Protein AF-A0A8H5ZXV6-F1 (afdb_monomer_lite)

Foldseek 3Di:
DVLVVCVPVVVVVPPVPPPPPPPPPPPPDDDDDPQDDPLVPCLVVADCPFQSNDQPDDPVNLCVVAPDPQAQAGNHQVSLLDPSSFHNPPPDDGPDQPDDPDDDDDDDDDDDPPRPDDQPQLCQDLLLVVVCQLQLVPPDQWAWAWAQAPVRDIHTDGRDGSNVCSVVQDDDFAQDDPPDDCVSRVSCPPRGDHDHDDDPVVVVVDLDDDDADSDDDPCPVVDDDLQQDPDQRSDRPDDRSSRNVCNVCCQAVWPDDDDPPDSPDGHDHPVVSSVRSNVRNVVSCCVQVDPVNVVVVVVVVVVVVVLVPDPCNVVPDPPDPCVVCVVVVVPD

pLDDT: mean 70.74, std 19.4, range [24.12, 95.31]

Organism: Petromyces alliaceus (NCBI:txid209559)

Structure (mmCIF, N/CA/C/O backbone):
data_AF-A0A8H5ZXV6-F1
#
_entry.id   AF-A0A8H5ZXV6-F1
#
loop_
_atom_site.group_PDB
_atom_site.id
_atom_site.type_symbol
_atom_site.label_atom_id
_atom_site.label_alt_id
_atom_site.label_comp_id
_atom_site.label_asym_id
_atom_site.label_entity_id
_atom_site.label_seq_id
_atom_site.pdbx_PDB_ins_code
_atom_site.Cartn_x
_atom_site.Cartn_y
_atom_site.Cartn_z
_atom_site.occupancy
_atom_site.B_iso_or_equiv
_atom_site.auth_seq_id
_atom_site.auth_comp_id
_atom_site.auth_asym_id
_atom_site.auth_atom_id
_atom_site.pdbx_PDB_model_num
ATOM 1 N N . MET A 1 1 ? -28.891 8.665 17.264 1.00 35.50 1 MET A N 1
ATOM 2 C CA . MET A 1 1 ? -28.029 8.111 16.187 1.00 35.50 1 MET A CA 1
ATOM 3 C C . MET A 1 1 ? -27.849 6.586 16.282 1.00 35.50 1 MET A C 1
ATOM 5 O O . MET A 1 1 ? -27.848 5.945 15.241 1.00 35.50 1 MET A O 1
ATOM 9 N N . ILE A 1 2 ? -27.792 5.981 17.480 1.00 33.69 2 ILE A N 1
ATOM 10 C CA . ILE A 1 2 ? -27.744 4.509 17.659 1.00 33.69 2 ILE A CA 1
ATOM 11 C C . ILE A 1 2 ? -29.074 3.822 17.269 1.00 33.69 2 ILE A C 1
ATOM 13 O O . ILE A 1 2 ? -29.057 2.794 16.602 1.00 33.69 2 ILE A O 1
ATOM 17 N N . GLY A 1 3 ? -30.230 4.447 17.533 1.00 30.45 3 GLY A N 1
ATOM 18 C CA . GLY A 1 3 ? -31.551 3.903 17.157 1.00 30.45 3 GLY A CA 1
ATOM 19 C C . GLY A 1 3 ? -31.825 3.769 15.648 1.00 30.45 3 GLY A C 1
ATOM 20 O O . GLY A 1 3 ? -32.764 3.085 15.251 1.00 30.45 3 GLY A O 1
ATOM 21 N N . TYR A 1 4 ? -31.002 4.372 14.779 1.00 37.72 4 TYR A N 1
ATOM 22 C CA . TYR A 1 4 ? -31.094 4.169 13.324 1.00 37.72 4 TYR A CA 1
ATOM 23 C C . TYR A 1 4 ? -30.338 2.922 12.846 1.00 37.72 4 TYR A C 1
ATOM 25 O O . TYR A 1 4 ? -30.664 2.391 11.787 1.00 37.72 4 TYR A O 1
ATOM 33 N N . PHE A 1 5 ? -29.365 2.422 13.618 1.00 38.50 5 PHE A N 1
ATOM 34 C CA . PHE A 1 5 ? -28.621 1.209 13.265 1.00 38.50 5 PHE A CA 1
ATOM 35 C C . PHE A 1 5 ? -29.452 -0.065 13.449 1.00 38.50 5 PHE A C 1
ATOM 37 O O . PHE A 1 5 ? -29.203 -1.050 12.756 1.00 38.50 5 PHE A O 1
ATOM 44 N N . THR A 1 6 ? -30.446 -0.049 14.340 1.00 41.81 6 THR A N 1
ATOM 45 C CA . THR A 1 6 ? -31.269 -1.217 14.695 1.00 41.81 6 THR A CA 1
ATOM 46 C C . THR A 1 6 ? -32.668 -1.210 14.077 1.00 41.81 6 THR A C 1
ATOM 48 O O . THR A 1 6 ? -33.295 -2.262 13.995 1.00 41.81 6 THR A O 1
ATOM 51 N N . LYS A 1 7 ? -33.137 -0.071 13.543 1.00 39.41 7 LYS A N 1
ATOM 52 C CA . LYS A 1 7 ? -34.517 0.122 13.042 1.00 39.41 7 LYS A CA 1
ATOM 53 C C . LYS A 1 7 ? -34.939 -0.833 11.911 1.00 39.41 7 LYS A C 1
ATOM 55 O O . LYS A 1 7 ? -36.128 -1.058 11.704 1.00 39.41 7 LYS A O 1
ATOM 60 N N . HIS A 1 8 ? -33.971 -1.428 11.209 1.00 40.59 8 HIS A N 1
ATOM 61 C CA . HIS A 1 8 ? -34.185 -2.471 10.194 1.00 40.59 8 HIS A CA 1
ATOM 62 C C . HIS A 1 8 ? -33.389 -3.762 10.461 1.00 40.59 8 HIS A C 1
ATOM 64 O O . HIS A 1 8 ? -33.277 -4.619 9.586 1.00 40.59 8 HIS A O 1
ATOM 70 N N . LYS A 1 9 ? -32.864 -3.932 11.681 1.00 45.03 9 LYS A N 1
ATOM 71 C CA . LYS A 1 9 ? -32.171 -5.144 12.147 1.00 45.03 9 LYS A CA 1
ATOM 72 C C . LYS A 1 9 ? -33.052 -6.007 13.055 1.00 45.03 9 LYS A C 1
ATOM 74 O O . LYS A 1 9 ? -32.546 -6.680 13.943 1.00 45.03 9 LYS A O 1
ATOM 79 N N . PHE A 1 10 ? -34.364 -6.031 12.813 1.00 41.75 10 PHE A N 1
ATOM 80 C CA . PHE A 1 10 ? -35.291 -6.921 13.530 1.00 41.75 10 PHE A CA 1
ATOM 81 C C . PHE A 1 10 ? -34.860 -8.397 13.468 1.00 41.75 10 PHE A C 1
ATOM 83 O O . PHE A 1 10 ? -35.039 -9.122 14.433 1.00 41.75 10 PHE A O 1
ATOM 90 N N . HIS A 1 11 ? -34.186 -8.819 12.396 1.00 44.50 11 HIS A N 1
ATOM 91 C CA . HIS A 1 11 ? -33.620 -10.165 12.244 1.00 44.50 11 HIS A CA 1
ATOM 92 C C . HIS A 1 11 ? -32.427 -10.475 13.172 1.00 44.50 11 HIS A C 1
ATOM 94 O O . HIS A 1 11 ? -32.065 -11.636 13.307 1.00 44.50 11 HIS A O 1
ATOM 100 N N . LEU A 1 12 ? -31.799 -9.467 13.790 1.00 40.00 12 LEU A N 1
ATOM 101 C CA . LEU A 1 12 ? -30.728 -9.651 14.783 1.00 40.00 12 LEU A CA 1
ATOM 102 C C . LEU A 1 12 ? -31.246 -9.611 16.229 1.00 40.00 12 LEU A C 1
ATOM 104 O O . LEU A 1 12 ? -30.527 -10.015 17.133 1.00 40.00 12 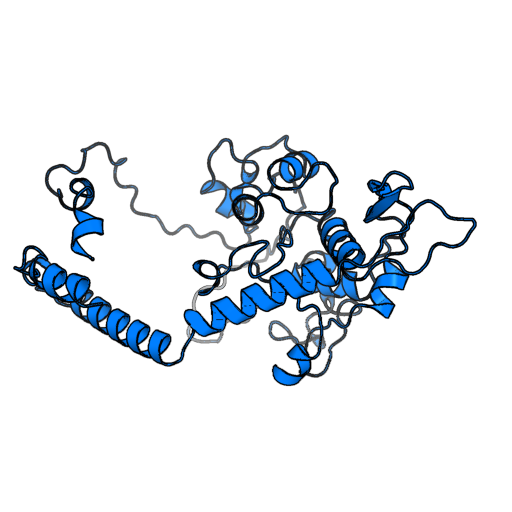LEU A O 1
ATOM 108 N N . LEU A 1 13 ? -32.472 -9.121 16.441 1.00 42.03 13 LEU A N 1
ATOM 109 C CA . LEU A 1 13 ? -33.117 -9.011 17.756 1.00 42.03 13 LEU A CA 1
ATOM 110 C C . LEU A 1 13 ? -34.230 -10.050 17.954 1.00 42.03 13 LEU A C 1
ATOM 112 O O . LEU A 1 13 ? -34.632 -10.313 19.083 1.00 42.03 13 LEU A O 1
ATOM 116 N N . ASN A 1 14 ? -34.725 -10.662 16.876 1.00 37.38 14 ASN A N 1
ATOM 117 C CA . ASN A 1 14 ? -35.739 -11.702 16.955 1.00 37.38 14 ASN A CA 1
ATOM 118 C C . ASN A 1 14 ? -35.093 -13.073 17.213 1.00 37.38 14 ASN A C 1
ATOM 120 O O . ASN A 1 14 ? -34.993 -13.904 16.316 1.00 37.38 14 ASN A O 1
ATOM 124 N N . LEU A 1 15 ? -34.658 -13.313 18.454 1.00 45.28 15 LEU A N 1
ATOM 125 C CA . LEU A 1 15 ? -34.159 -14.625 18.902 1.00 45.28 15 LEU A CA 1
ATOM 126 C C . LEU A 1 15 ? -35.234 -15.729 18.822 1.00 45.28 15 LEU A C 1
ATOM 128 O O . LEU A 1 15 ? -34.904 -16.907 18.903 1.00 45.28 15 LEU A O 1
ATOM 132 N N . THR A 1 16 ? -36.507 -15.356 18.644 1.00 43.84 16 THR A N 1
ATOM 133 C CA . THR A 1 16 ? -37.643 -16.277 18.477 1.00 43.84 16 THR A CA 1
ATOM 134 C C . THR A 1 16 ? -37.990 -16.591 17.016 1.00 43.84 16 THR A C 1
ATOM 136 O O . THR A 1 16 ? -38.724 -17.539 16.767 1.00 43.84 16 THR A O 1
ATOM 139 N N . GLU A 1 17 ? -37.439 -15.841 16.052 1.00 42.06 17 GLU A N 1
ATOM 140 C CA . GLU A 1 17 ? -37.493 -16.123 14.605 1.00 42.06 17 GLU A CA 1
ATOM 141 C C . GLU A 1 17 ? -36.072 -16.228 14.029 1.00 42.06 17 GLU A C 1
ATOM 143 O O . GLU A 1 17 ? -35.791 -15.789 12.907 1.00 42.06 17 GLU A O 1
ATOM 148 N N . ALA A 1 18 ? -35.140 -16.812 14.785 1.00 39.94 18 ALA A N 1
ATOM 149 C CA . ALA A 1 18 ? -33.995 -17.420 14.133 1.00 39.94 18 ALA A CA 1
ATOM 150 C C . ALA A 1 18 ? -34.587 -18.423 13.137 1.00 39.94 18 ALA A C 1
ATOM 152 O O . ALA A 1 18 ? -35.232 -19.381 13.547 1.00 39.94 18 ALA A O 1
ATOM 153 N N . ARG A 1 19 ? -34.479 -18.145 11.830 1.00 40.91 19 ARG A N 1
ATOM 154 C CA . ARG A 1 19 ? -34.816 -19.132 10.802 1.00 40.91 19 ARG A CA 1
ATOM 155 C C . ARG A 1 19 ? -34.150 -20.434 11.234 1.00 40.91 19 ARG A C 1
ATOM 157 O O . ARG A 1 19 ? -32.929 -20.441 11.365 1.00 40.91 19 ARG A O 1
ATOM 164 N N . ASP A 1 20 ? -34.928 -21.496 11.419 1.00 42.34 20 ASP A N 1
ATOM 165 C CA . ASP A 1 20 ? -34.466 -22.858 11.750 1.00 42.34 20 ASP A CA 1
ATOM 166 C C . ASP A 1 20 ? -33.568 -23.483 10.652 1.00 42.34 20 ASP A C 1
ATOM 168 O O . ASP A 1 20 ? -33.403 -24.693 10.577 1.00 42.34 20 ASP A O 1
ATOM 172 N N . ASP A 1 21 ? -33.008 -22.651 9.775 1.00 42.38 21 ASP A N 1
ATOM 173 C CA . ASP A 1 21 ? -32.161 -22.975 8.632 1.00 42.38 21 ASP A CA 1
ATOM 174 C C . ASP A 1 21 ? -30.836 -22.190 8.707 1.00 42.38 21 ASP A C 1
ATOM 176 O O . ASP A 1 21 ? -30.205 -21.872 7.701 1.00 42.38 21 ASP A O 1
ATOM 180 N N . TRP A 1 22 ? -30.415 -21.800 9.916 1.00 47.03 22 TRP A N 1
ATOM 181 C CA . TRP A 1 22 ? -28.984 -21.685 10.164 1.00 47.03 22 TRP A CA 1
ATOM 182 C C . TRP A 1 22 ? -28.476 -23.118 10.215 1.00 47.03 22 TRP A C 1
ATOM 184 O O . TRP A 1 22 ? -28.835 -23.830 11.153 1.00 47.03 22 TRP A O 1
ATOM 194 N N . ASP A 1 23 ? -27.735 -23.510 9.170 1.00 48.53 23 ASP A N 1
ATOM 195 C CA . ASP A 1 23 ? -26.943 -24.743 9.064 1.00 48.53 23 ASP A CA 1
ATOM 196 C C . ASP A 1 23 ? -26.715 -25.349 10.448 1.00 48.53 23 ASP A C 1
ATOM 198 O O . ASP A 1 23 ? -26.133 -24.670 11.303 1.00 48.53 23 ASP A O 1
ATOM 202 N N . GLU A 1 24 ? -27.212 -26.579 10.655 1.00 50.25 24 GLU A N 1
ATOM 203 C CA . GLU A 1 24 ? -26.982 -27.404 11.846 1.00 50.25 24 GLU A CA 1
ATOM 204 C C . GLU A 1 24 ? -25.665 -26.995 12.493 1.00 50.25 24 GLU A C 1
ATOM 206 O O . GLU A 1 24 ? -24.615 -27.176 11.879 1.00 50.25 24 GLU A O 1
ATOM 211 N N . GLN A 1 25 ? -25.745 -26.349 13.662 1.00 47.53 25 GLN A N 1
ATOM 212 C CA . GLN A 1 25 ? -24.621 -25.697 14.325 1.00 47.53 25 GLN A CA 1
ATOM 213 C C . GLN A 1 25 ? -23.393 -26.608 14.325 1.00 47.53 25 GLN A C 1
ATOM 215 O O . GLN A 1 25 ? -23.216 -27.450 15.208 1.00 47.53 25 GLN A O 1
ATOM 220 N N . VAL A 1 26 ? -22.515 -26.423 13.340 1.00 53.19 26 VAL A N 1
ATOM 221 C CA . VAL A 1 26 ? -21.190 -27.010 13.375 1.00 53.19 26 VAL A CA 1
ATOM 222 C C . VAL A 1 26 ? -20.451 -26.155 14.380 1.00 53.19 26 VAL A C 1
ATOM 224 O O . VAL A 1 26 ? -19.947 -25.079 14.057 1.00 53.19 26 VAL A O 1
ATOM 227 N N . GLU A 1 27 ? -20.462 -26.605 15.631 1.00 49.56 27 GLU A N 1
ATOM 228 C CA . GLU A 1 27 ? -19.604 -26.069 16.674 1.00 49.56 27 GLU A CA 1
ATOM 229 C C . GLU A 1 27 ? -18.200 -25.935 16.063 1.00 49.56 27 GLU A C 1
ATOM 231 O O . GLU A 1 27 ? -17.680 -26.939 15.557 1.00 49.56 27 GLU A O 1
ATOM 236 N N . PRO A 1 28 ? -17.614 -24.725 15.991 1.00 61.66 28 PRO A N 1
ATOM 237 C CA . PRO A 1 28 ? -16.352 -24.523 15.300 1.00 61.66 28 PRO A CA 1
ATOM 238 C C . PRO A 1 28 ? -15.288 -25.384 15.977 1.00 61.66 28 PRO A C 1
ATOM 240 O O . PRO A 1 28 ? -14.806 -25.079 17.066 1.00 61.66 28 PRO A O 1
ATOM 243 N N . GLN A 1 29 ? -14.948 -26.500 15.337 1.00 62.19 29 GLN A N 1
ATOM 244 C CA . GLN A 1 29 ? -13.960 -27.425 15.860 1.00 62.19 29 GLN A CA 1
ATOM 245 C C . GLN A 1 29 ? -12.578 -26.812 15.657 1.00 62.19 29 GLN A C 1
ATOM 247 O O . GLN A 1 29 ? -12.194 -26.440 14.543 1.00 62.19 29 GLN A O 1
ATOM 252 N N . TRP A 1 30 ? -11.802 -26.740 16.734 1.00 71.56 30 TRP A N 1
ATOM 253 C CA . TRP A 1 30 ? -10.378 -26.472 16.620 1.00 71.56 30 TRP A CA 1
ATOM 254 C C . TRP A 1 30 ? -9.738 -27.622 15.851 1.00 71.56 30 TRP A C 1
ATOM 256 O O . TRP A 1 30 ? -9.752 -28.767 16.299 1.00 71.56 30 TRP A O 1
ATOM 266 N N . PHE A 1 31 ? -9.159 -27.324 14.695 1.00 70.81 31 PHE A N 1
ATOM 267 C CA . PHE A 1 31 ? -8.401 -28.304 13.936 1.00 70.81 31 PHE A CA 1
ATOM 268 C C . PHE A 1 31 ? -6.908 -28.008 14.082 1.00 70.81 31 PHE A C 1
ATOM 270 O O . PHE A 1 31 ? -6.441 -26.879 13.921 1.00 70.81 31 PHE A O 1
ATOM 277 N N . SER A 1 32 ? -6.145 -29.042 14.422 1.00 72.62 32 SER A N 1
ATOM 278 C CA . SER A 1 32 ? -4.692 -28.954 14.489 1.00 72.62 32 SER A CA 1
ATOM 279 C C . SER A 1 32 ? -4.137 -29.048 13.074 1.00 72.62 32 SER A C 1
ATOM 281 O O . SER A 1 32 ? -4.350 -30.048 12.392 1.00 72.62 32 SER A O 1
ATOM 283 N N . SER A 1 33 ? -3.437 -28.009 12.622 1.00 71.88 33 SER A N 1
ATOM 284 C CA . SER A 1 33 ? -2.770 -28.004 11.317 1.00 71.88 33 SER A CA 1
ATOM 285 C C . SER A 1 33 ? -1.301 -27.537 11.380 1.00 71.88 33 SER A C 1
ATOM 287 O O . SER A 1 33 ? -0.891 -26.694 10.571 1.00 71.88 33 SER A O 1
ATOM 289 N N . PRO A 1 34 ? -0.482 -28.044 12.322 1.00 72.19 34 PRO A N 1
ATOM 290 C CA . PRO A 1 34 ? 0.945 -27.744 12.364 1.00 72.19 34 PRO A CA 1
ATOM 291 C C . PRO A 1 34 ? 1.640 -28.271 11.099 1.00 72.19 34 PRO A C 1
ATOM 293 O O . PRO A 1 34 ? 1.257 -29.294 10.542 1.00 72.19 34 PRO A O 1
ATOM 296 N N . GLY A 1 35 ? 2.648 -27.547 10.611 1.00 68.25 35 GLY A N 1
ATOM 297 C CA . GLY A 1 35 ? 3.447 -27.954 9.444 1.00 68.25 35 GLY A CA 1
ATOM 298 C C . GLY A 1 35 ? 2.793 -27.747 8.069 1.00 68.25 35 GLY A C 1
ATOM 299 O O . GLY A 1 35 ? 3.485 -27.813 7.054 1.00 68.25 35 GLY A O 1
ATOM 300 N N . HIS A 1 36 ? 1.497 -27.434 7.996 1.00 68.88 36 HIS A N 1
ATOM 301 C CA . HIS A 1 36 ? 0.838 -27.101 6.730 1.00 68.88 36 HIS A CA 1
ATOM 302 C C . HIS A 1 36 ? 1.083 -25.641 6.323 1.00 68.88 36 HIS A C 1
ATOM 304 O O . HIS A 1 36 ? 1.163 -24.739 7.157 1.00 68.88 36 HIS A O 1
ATOM 310 N N . GLN A 1 37 ? 1.162 -25.380 5.014 1.00 70.81 37 GLN A N 1
ATOM 311 C CA . GLN A 1 37 ? 1.252 -24.010 4.504 1.00 70.81 37 GLN A CA 1
ATOM 312 C C . GLN A 1 37 ? -0.027 -23.224 4.817 1.00 70.81 37 GLN A C 1
ATOM 314 O O . GLN A 1 37 ? -1.130 -23.738 4.636 1.00 70.81 37 GLN A O 1
ATOM 319 N N . PHE A 1 38 ? 0.128 -21.949 5.188 1.00 74.88 38 PHE A N 1
ATOM 320 C CA . PHE A 1 38 ? -0.972 -21.045 5.548 1.00 74.88 38 PHE A CA 1
ATOM 321 C C . PHE A 1 38 ? -2.123 -21.066 4.528 1.00 74.88 38 PHE A C 1
ATOM 323 O O . PHE A 1 38 ? -3.267 -21.338 4.884 1.00 74.88 38 PHE A O 1
ATOM 330 N N . MET A 1 39 ? -1.818 -20.894 3.237 1.00 76.81 39 MET A N 1
ATOM 331 C CA . MET A 1 39 ? -2.835 -20.932 2.177 1.00 76.81 39 MET A CA 1
ATOM 332 C C . MET A 1 39 ? -3.446 -22.320 1.959 1.00 76.81 39 MET A C 1
ATOM 334 O O . MET A 1 39 ? -4.574 -22.414 1.488 1.00 76.81 39 MET A O 1
ATOM 338 N N . GLY A 1 40 ? -2.744 -23.397 2.322 1.00 76.12 40 GLY A N 1
ATOM 339 C CA . GLY A 1 40 ? -3.284 -24.758 2.279 1.00 76.12 40 GLY A CA 1
ATOM 340 C C . GLY A 1 40 ? -4.462 -24.951 3.233 1.00 76.12 40 GLY A C 1
ATOM 341 O O . GLY A 1 40 ? -5.375 -25.710 2.918 1.00 76.12 40 GLY A O 1
ATOM 342 N N . VAL A 1 41 ? -4.462 -24.206 4.340 1.00 79.62 41 VAL A N 1
ATOM 343 C CA . VAL A 1 41 ? -5.512 -24.206 5.358 1.00 79.62 41 VAL A CA 1
ATOM 344 C C . VAL A 1 41 ? -6.573 -23.158 5.044 1.00 79.62 41 VAL A C 1
ATOM 346 O O . VAL A 1 41 ? -7.750 -23.479 4.887 1.00 79.62 41 VAL A O 1
ATOM 349 N N . VAL A 1 42 ? -6.160 -21.897 4.905 1.00 80.00 42 VAL A N 1
ATOM 350 C CA . VAL A 1 42 ? -7.089 -20.759 4.902 1.00 80.00 42 VAL A CA 1
ATOM 351 C C . VAL A 1 42 ? -7.937 -20.690 3.632 1.00 80.00 42 VAL A C 1
ATOM 353 O O . VAL A 1 42 ? -9.069 -20.218 3.687 1.00 80.00 42 VAL A O 1
ATOM 356 N N . LYS A 1 43 ? -7.482 -21.262 2.507 1.00 82.56 43 LYS A N 1
ATOM 357 C CA . LYS A 1 43 ? -8.305 -21.354 1.286 1.00 82.56 43 LYS A CA 1
ATOM 358 C C . LYS A 1 43 ? -9.634 -22.079 1.508 1.00 82.56 43 LYS A C 1
ATOM 360 O O . LYS A 1 43 ? -10.565 -21.906 0.726 1.00 82.56 43 LYS A O 1
ATOM 365 N N . THR A 1 44 ? -9.735 -22.915 2.545 1.00 83.38 44 THR A N 1
ATOM 366 C CA . THR A 1 44 ? -10.983 -23.616 2.853 1.00 83.38 44 THR A CA 1
ATOM 367 C C . THR A 1 44 ? -12.086 -22.666 3.315 1.00 83.38 44 THR A C 1
ATOM 369 O O . THR A 1 44 ? -13.243 -22.929 3.002 1.00 83.38 44 THR A O 1
ATOM 372 N N . ALA A 1 45 ? -11.724 -21.542 3.939 1.00 85.50 45 ALA A N 1
ATOM 373 C CA . ALA A 1 45 ? -12.641 -20.479 4.345 1.00 85.50 45 ALA A CA 1
ATOM 374 C C . ALA A 1 45 ? -13.064 -19.561 3.181 1.00 85.50 45 ALA A C 1
ATOM 376 O O . ALA A 1 45 ? -13.972 -18.750 3.332 1.00 85.50 45 ALA A O 1
ATOM 377 N N . CYS A 1 46 ? -12.411 -19.678 2.023 1.00 87.56 46 CYS A N 1
ATOM 378 C CA . CYS A 1 46 ? -12.764 -18.920 0.831 1.00 87.56 46 CYS A CA 1
ATOM 379 C C . CYS A 1 46 ? -13.900 -19.587 0.039 1.00 87.56 46 CYS A C 1
ATOM 381 O O . CYS A 1 46 ? -13.986 -20.822 0.032 1.00 87.56 46 CYS A O 1
ATOM 383 N N . PRO A 1 47 ? -14.723 -18.803 -0.687 1.00 89.25 47 PRO A N 1
ATOM 384 C CA . PRO A 1 47 ? -15.781 -19.341 -1.541 1.00 89.25 47 PRO A CA 1
ATOM 385 C C . PRO A 1 47 ? -15.257 -20.358 -2.571 1.00 89.25 47 PRO A C 1
ATOM 387 O O . PRO A 1 47 ? -14.131 -20.196 -3.058 1.00 89.25 47 PRO A O 1
ATOM 390 N N . PRO A 1 48 ? -16.016 -21.412 -2.927 1.00 86.38 48 PRO A N 1
ATOM 391 C CA . PRO A 1 48 ? -15.551 -22.465 -3.837 1.00 86.38 48 PRO A CA 1
ATOM 392 C C . PRO A 1 48 ? -15.136 -21.952 -5.226 1.00 86.38 48 PRO A C 1
ATOM 394 O O . PRO A 1 48 ? -14.209 -22.498 -5.819 1.00 86.38 48 PRO A O 1
ATOM 397 N N . GLU A 1 49 ? -15.763 -20.882 -5.707 1.00 85.94 49 GLU A N 1
ATOM 398 C CA . GLU A 1 49 ? -15.484 -20.191 -6.970 1.00 85.94 49 GLU A CA 1
ATOM 399 C C . GLU A 1 49 ? -14.328 -19.178 -6.900 1.00 85.94 49 GLU A C 1
ATOM 401 O O . GLU A 1 49 ? -13.951 -18.591 -7.916 1.00 85.94 49 GLU A O 1
ATOM 406 N N . SER A 1 50 ? -13.764 -18.951 -5.711 1.00 87.31 50 SER A N 1
ATOM 407 C CA . SER A 1 50 ? -12.686 -17.984 -5.510 1.00 87.31 50 SER A CA 1
ATOM 408 C C . SER A 1 50 ? -11.366 -18.435 -6.157 1.00 87.31 50 SER A C 1
ATOM 410 O O . SER A 1 50 ? -11.063 -19.634 -6.206 1.00 87.31 50 SER A O 1
ATOM 412 N N . PRO A 1 51 ? -10.508 -17.487 -6.576 1.00 86.12 51 PRO A N 1
ATOM 413 C CA . PRO A 1 51 ? -9.158 -17.785 -7.057 1.00 86.12 51 PRO A CA 1
ATOM 414 C C . PRO A 1 51 ? -8.330 -18.685 -6.126 1.00 86.12 51 PRO A C 1
ATOM 416 O O . PRO A 1 51 ? -7.604 -19.559 -6.599 1.00 86.12 51 PRO A O 1
ATOM 419 N N . ALA A 1 52 ? -8.479 -18.535 -4.807 1.00 84.25 52 ALA A N 1
ATOM 420 C CA . ALA A 1 52 ? -7.786 -19.347 -3.803 1.00 84.25 52 ALA A CA 1
ATOM 421 C C . ALA A 1 52 ? -8.155 -20.832 -3.808 1.00 84.25 52 ALA A C 1
ATOM 423 O O . ALA A 1 52 ? -7.402 -21.655 -3.279 1.00 84.25 52 ALA A O 1
ATOM 424 N N . ARG A 1 53 ? -9.282 -21.197 -4.422 1.00 85.25 53 ARG A N 1
ATOM 425 C CA . ARG A 1 53 ? -9.695 -22.589 -4.630 1.00 85.25 53 ARG A CA 1
ATOM 426 C C . ARG A 1 53 ? -9.590 -23.043 -6.088 1.00 85.25 53 ARG A C 1
ATOM 428 O O . ARG A 1 53 ? -9.672 -24.243 -6.346 1.00 85.25 53 ARG A O 1
ATOM 435 N N . ALA A 1 54 ? -9.343 -22.128 -7.023 1.00 83.38 54 ALA A N 1
ATOM 436 C CA . ALA A 1 54 ? -9.198 -22.441 -8.437 1.00 83.38 54 ALA A CA 1
ATOM 437 C C . ALA A 1 54 ? -7.881 -23.185 -8.727 1.00 83.38 54 ALA A C 1
ATOM 439 O O . ALA A 1 54 ? -6.788 -22.701 -8.435 1.00 83.38 54 ALA A O 1
ATOM 440 N N . THR A 1 55 ? -7.977 -24.355 -9.359 1.00 75.75 55 THR A N 1
ATOM 441 C CA . THR A 1 55 ? -6.820 -25.184 -9.745 1.00 75.75 55 THR A CA 1
ATOM 442 C C . THR A 1 55 ? -6.161 -24.749 -11.054 1.00 75.75 55 THR A C 1
ATOM 444 O O . THR A 1 55 ? -4.984 -25.026 -11.255 1.00 75.75 55 THR A O 1
ATOM 447 N N . ASN A 1 56 ? -6.895 -24.041 -11.918 1.00 78.19 56 ASN A N 1
ATOM 448 C CA . ASN A 1 56 ? -6.471 -23.671 -13.275 1.00 78.19 56 ASN A CA 1
ATOM 449 C C . ASN A 1 56 ? -6.398 -22.147 -13.495 1.00 78.19 56 ASN A C 1
ATOM 451 O O . ASN A 1 56 ? -6.518 -21.689 -14.627 1.00 78.19 56 ASN A O 1
ATOM 455 N N . MET A 1 57 ? -6.244 -21.351 -12.432 1.00 79.06 57 MET A N 1
ATOM 456 C CA . MET A 1 57 ? -6.111 -19.894 -12.541 1.00 79.06 57 MET A CA 1
ATOM 457 C C . MET A 1 57 ? -4.639 -19.477 -12.480 1.00 79.06 57 MET A C 1
ATOM 459 O O . MET A 1 57 ? -3.907 -19.901 -11.579 1.00 79.06 57 MET A O 1
ATOM 463 N N . THR A 1 58 ? -4.203 -18.640 -13.424 1.00 79.12 58 THR A N 1
ATOM 464 C CA . THR A 1 58 ? -2.856 -18.058 -13.395 1.00 79.12 58 THR A CA 1
ATOM 465 C C . THR A 1 58 ? -2.819 -16.787 -12.543 1.00 79.12 58 THR A C 1
ATOM 467 O O . THR A 1 58 ? -3.846 -16.162 -12.278 1.00 79.12 58 THR A O 1
ATOM 470 N N . ILE A 1 59 ? -1.620 -16.368 -12.130 1.00 75.56 59 ILE A N 1
ATOM 471 C CA . ILE A 1 59 ? -1.418 -15.099 -11.408 1.00 75.56 59 ILE A CA 1
ATOM 472 C C . ILE A 1 59 ? -1.874 -13.914 -12.268 1.00 75.56 59 ILE A C 1
ATOM 474 O O . ILE A 1 59 ? -2.549 -13.018 -11.773 1.00 75.56 59 ILE A O 1
ATOM 478 N N . GLY A 1 60 ? -1.594 -13.951 -13.575 1.00 77.00 60 GLY A N 1
ATOM 479 C CA . GLY A 1 60 ? -2.036 -12.919 -14.512 1.00 77.00 60 GLY A CA 1
ATOM 480 C C . GLY A 1 60 ? -3.560 -12.805 -14.625 1.00 77.00 60 GLY A C 1
ATOM 481 O O . GLY A 1 60 ? -4.070 -11.697 -14.776 1.00 77.00 60 GLY A O 1
ATOM 482 N N . ASP A 1 61 ? -4.291 -13.917 -14.516 1.00 81.31 61 ASP A N 1
ATOM 483 C CA . ASP A 1 61 ? -5.760 -13.902 -14.521 1.00 81.31 61 ASP A CA 1
ATOM 484 C C . ASP A 1 61 ? -6.312 -13.300 -13.223 1.00 81.31 61 ASP A C 1
ATOM 486 O O . ASP A 1 61 ? -7.246 -12.498 -13.251 1.00 81.31 61 ASP A O 1
ATOM 490 N N . ALA A 1 62 ? -5.702 -13.633 -12.082 1.00 81.56 62 ALA A N 1
ATOM 491 C CA . ALA A 1 62 ? -6.081 -13.051 -10.799 1.00 81.56 62 ALA A CA 1
ATOM 492 C C . ALA A 1 62 ? -5.780 -11.548 -10.739 1.00 81.56 62 ALA A C 1
ATOM 494 O O . ALA A 1 62 ? -6.619 -10.783 -10.261 1.00 81.56 62 ALA A O 1
ATOM 495 N N . ASP A 1 63 ? -4.639 -11.109 -11.276 1.00 81.69 63 ASP A N 1
ATOM 496 C CA . ASP A 1 63 ? -4.256 -9.698 -11.380 1.00 81.69 63 ASP A CA 1
ATOM 497 C C . ASP A 1 63 ? -5.316 -8.865 -12.109 1.00 81.69 63 ASP A C 1
ATOM 499 O O . ASP A 1 63 ? -5.634 -7.753 -11.685 1.00 81.69 63 ASP A O 1
ATOM 503 N N . GLN A 1 64 ? -5.938 -9.400 -13.165 1.00 85.00 64 GLN A N 1
ATOM 504 C CA . GLN A 1 64 ? -6.980 -8.689 -13.919 1.00 85.00 64 GLN A CA 1
ATOM 505 C C . GLN A 1 64 ? -8.216 -8.342 -13.067 1.00 85.00 64 GLN A C 1
ATOM 507 O O . GLN A 1 64 ? -8.934 -7.375 -13.364 1.00 85.00 64 GLN A O 1
ATOM 512 N N . LEU A 1 65 ? -8.460 -9.067 -11.968 1.00 86.00 65 LEU A N 1
ATOM 513 C CA . LEU A 1 65 ? -9.599 -8.817 -11.080 1.00 86.00 65 LEU A CA 1
ATOM 514 C C . LEU A 1 65 ? -9.484 -7.476 -10.340 1.00 86.00 65 LEU A C 1
ATOM 516 O O . LEU A 1 65 ? -10.505 -6.866 -10.018 1.00 86.00 65 LEU A O 1
ATOM 520 N N . TYR A 1 66 ? -8.266 -6.988 -10.094 1.00 86.12 66 TYR A N 1
ATOM 521 C CA . TYR A 1 66 ? -8.037 -5.841 -9.209 1.00 86.12 66 TYR A CA 1
ATOM 522 C C . TYR A 1 66 ? -6.921 -4.891 -9.641 1.00 86.12 66 TYR A C 1
ATOM 524 O O . TYR A 1 66 ? -6.819 -3.812 -9.053 1.00 86.12 66 TYR A O 1
ATOM 532 N N . LYS A 1 67 ? -6.133 -5.222 -10.667 1.00 85.19 67 LYS A N 1
ATOM 533 C CA . LYS A 1 67 ? -5.162 -4.322 -11.303 1.00 85.19 67 LYS A CA 1
ATOM 534 C C . LYS A 1 67 ? -5.737 -3.672 -12.558 1.00 85.19 67 LYS A C 1
ATOM 536 O O . LYS A 1 67 ? -6.754 -4.100 -13.112 1.00 85.19 67 LYS A O 1
ATOM 541 N N . THR A 1 68 ? -5.126 -2.569 -12.971 1.00 81.94 68 THR A N 1
ATOM 542 C CA . THR A 1 68 ? -5.455 -1.879 -14.221 1.00 81.94 68 THR A CA 1
ATOM 543 C C . THR A 1 68 ? -4.985 -2.683 -15.437 1.00 81.94 68 THR A C 1
ATOM 545 O O . THR A 1 68 ? -4.028 -3.452 -15.370 1.00 81.94 68 THR A O 1
ATOM 548 N N . TYR A 1 69 ? -5.627 -2.452 -16.588 1.00 68.62 69 TYR A N 1
ATOM 549 C CA . TYR A 1 69 ? -5.250 -3.071 -17.870 1.00 68.62 69 TYR A CA 1
ATOM 550 C C . TYR A 1 69 ? -3.815 -2.740 -18.307 1.00 68.62 69 TYR A C 1
ATOM 552 O O . TYR A 1 69 ? -3.218 -3.448 -19.111 1.00 68.62 69 TYR A O 1
ATOM 560 N N . ILE A 1 70 ? -3.272 -1.650 -17.770 1.00 66.50 70 ILE A N 1
ATOM 561 C CA . ILE A 1 70 ? -1.951 -1.124 -18.087 1.00 66.50 70 ILE A CA 1
ATOM 562 C C . ILE A 1 70 ? -0.824 -1.872 -17.328 1.00 66.50 70 ILE A C 1
ATOM 564 O O . ILE A 1 70 ? 0.344 -1.660 -17.641 1.00 66.50 70 ILE A O 1
ATOM 568 N N . LYS A 1 71 ? -1.157 -2.821 -16.431 1.00 65.62 71 LYS A N 1
ATOM 569 C CA . LYS A 1 71 ? -0.252 -3.453 -15.445 1.00 65.62 71 LYS A CA 1
ATOM 570 C C . LYS A 1 71 ? 0.373 -2.419 -14.486 1.00 65.62 71 LYS A C 1
ATOM 572 O O . LYS A 1 71 ? 0.560 -1.257 -14.834 1.00 65.62 71 LYS A O 1
ATOM 577 N N . GLY A 1 72 ? 0.653 -2.816 -13.245 1.00 69.62 72 GLY A N 1
ATOM 578 C CA . GLY A 1 72 ? 1.410 -1.982 -12.300 1.00 69.62 72 GLY A CA 1
ATOM 579 C C . GLY A 1 72 ? 0.602 -1.187 -11.266 1.00 69.62 72 GLY A C 1
ATOM 580 O O . GLY A 1 72 ? 1.195 -0.643 -10.340 1.00 69.62 72 GLY A O 1
ATOM 581 N N . PHE A 1 73 ? -0.730 -1.078 -11.398 1.00 83.50 73 PHE A N 1
ATOM 582 C CA . PHE A 1 73 ? -1.556 -0.285 -10.472 1.00 83.50 73 PHE A CA 1
ATOM 583 C C . PHE A 1 73 ? -2.785 -1.046 -9.993 1.00 83.50 73 PHE A C 1
ATOM 585 O O . PHE A 1 73 ? -3.550 -1.585 -10.795 1.00 83.50 73 PHE A O 1
ATOM 592 N N . VAL A 1 74 ? -3.024 -1.005 -8.685 1.00 86.25 74 VAL A N 1
ATOM 593 C CA . VAL A 1 74 ? -4.236 -1.541 -8.062 1.00 86.25 74 VAL A CA 1
ATOM 594 C C . VAL A 1 74 ? -5.413 -0.597 -8.335 1.00 86.25 74 VAL A C 1
ATOM 596 O O . VAL A 1 74 ? -5.423 0.548 -7.889 1.00 86.25 74 VAL A O 1
ATOM 599 N N . ARG A 1 75 ? -6.432 -1.087 -9.051 1.00 87.12 75 ARG A N 1
ATOM 600 C CA . ARG A 1 75 ? -7.718 -0.392 -9.266 1.00 87.12 75 ARG A CA 1
ATOM 601 C C . ARG A 1 75 ? -8.761 -0.722 -8.202 1.00 87.12 75 ARG A C 1
ATOM 603 O O . ARG A 1 75 ? -9.656 0.082 -7.966 1.00 87.12 75 ARG A O 1
ATOM 610 N N . ASN A 1 76 ? -8.684 -1.909 -7.596 1.00 87.88 76 ASN A N 1
ATOM 611 C CA . ASN A 1 76 ? -9.619 -2.354 -6.566 1.00 87.88 76 ASN A CA 1
ATOM 612 C C . ASN A 1 76 ? -8.852 -2.823 -5.327 1.00 87.88 76 ASN A C 1
ATOM 614 O O . ASN A 1 76 ? -8.387 -3.957 -5.265 1.00 87.88 76 ASN A O 1
ATOM 618 N N . PHE A 1 77 ? -8.743 -1.934 -4.341 1.00 84.94 77 PHE A N 1
ATOM 619 C CA . PHE A 1 77 ? -7.990 -2.193 -3.115 1.00 84.94 77 PHE A CA 1
ATOM 620 C C . PHE A 1 77 ? -8.622 -3.270 -2.220 1.00 84.94 77 PHE A C 1
ATOM 622 O O . PHE A 1 77 ? -7.920 -4.059 -1.591 1.00 84.94 77 PHE A O 1
ATOM 629 N N . ASN A 1 78 ? -9.954 -3.353 -2.195 1.00 84.50 78 ASN A N 1
ATOM 630 C CA . ASN A 1 78 ? -10.642 -4.365 -1.393 1.00 84.50 78 ASN A CA 1
ATOM 631 C C . ASN A 1 78 ? -10.340 -5.769 -1.925 1.00 84.50 78 ASN A C 1
ATOM 633 O O . ASN A 1 78 ? -10.051 -6.669 -1.150 1.00 84.50 78 ASN A O 1
ATOM 637 N N . LEU A 1 79 ? -10.346 -5.942 -3.251 1.00 85.38 79 LEU A N 1
ATOM 638 C CA . LEU A 1 79 ? -9.965 -7.216 -3.858 1.00 85.38 79 LEU A CA 1
ATOM 639 C C . LEU A 1 79 ? -8.457 -7.468 -3.776 1.00 85.38 79 LEU A C 1
ATOM 641 O O . LEU A 1 79 ? -8.063 -8.616 -3.622 1.00 85.38 79 LEU A O 1
ATOM 645 N N . SER A 1 80 ? -7.601 -6.441 -3.857 1.00 81.12 80 SER A N 1
ATOM 646 C CA . SER A 1 80 ? -6.145 -6.640 -3.742 1.00 81.12 80 SER A CA 1
ATOM 647 C C . SER A 1 80 ? -5.742 -7.201 -2.379 1.00 81.12 80 SER A C 1
ATOM 649 O O . SER A 1 80 ? -4.838 -8.025 -2.306 1.00 81.12 80 SER A O 1
ATOM 651 N N . THR A 1 81 ? -6.448 -6.782 -1.326 1.00 79.25 81 THR A N 1
ATOM 652 C CA . THR A 1 81 ? -6.210 -7.184 0.070 1.00 79.25 81 THR A CA 1
ATOM 653 C C . THR A 1 81 ? -6.985 -8.432 0.501 1.00 79.25 81 THR A C 1
ATOM 655 O O . THR A 1 81 ? -6.737 -8.962 1.583 1.00 79.25 81 THR A O 1
ATOM 658 N N . ASP A 1 82 ? -7.908 -8.926 -0.327 1.00 82.19 82 ASP A N 1
ATOM 659 C CA . ASP A 1 82 ? -8.669 -10.137 -0.039 1.00 82.19 82 ASP A CA 1
ATOM 660 C C . ASP A 1 82 ? -7.808 -11.384 -0.267 1.00 82.19 82 ASP A C 1
ATOM 662 O O . ASP A 1 82 ? -7.415 -11.701 -1.388 1.00 82.19 82 ASP A O 1
ATOM 666 N N . LEU A 1 83 ? -7.558 -12.147 0.792 1.00 80.56 83 LEU A N 1
ATOM 667 C CA . LEU A 1 83 ? -6.777 -13.377 0.728 1.00 80.56 83 LEU A CA 1
ATOM 668 C C . LEU A 1 83 ? -7.339 -14.394 -0.282 1.00 80.56 83 LEU A C 1
ATOM 670 O O . LEU A 1 83 ? -6.570 -15.115 -0.923 1.00 80.56 83 LEU A O 1
ATOM 674 N N . CYS A 1 84 ? -8.660 -14.417 -0.479 1.00 85.25 84 CYS A N 1
ATOM 675 C CA . CYS A 1 84 ? -9.350 -15.368 -1.350 1.00 85.25 84 CYS A CA 1
ATOM 676 C C . CYS A 1 84 ? -9.104 -15.146 -2.844 1.00 85.25 84 CYS A C 1
ATOM 678 O O . CYS A 1 84 ? -9.437 -15.990 -3.676 1.00 85.25 84 CYS A O 1
ATOM 680 N N . THR A 1 85 ? -8.465 -14.037 -3.196 1.00 84.38 85 THR A N 1
ATOM 681 C CA . THR A 1 85 ? -8.077 -13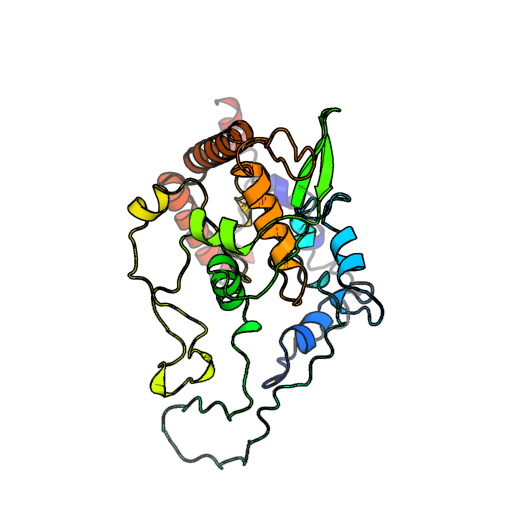.721 -4.570 1.00 84.38 85 THR A CA 1
ATOM 682 C C . THR A 1 85 ? -6.666 -14.208 -4.931 1.00 84.38 85 THR A C 1
ATOM 684 O O . THR A 1 85 ? -6.252 -14.077 -6.083 1.00 84.38 85 THR A O 1
ATOM 687 N N . THR A 1 86 ? -5.934 -14.802 -3.982 1.00 78.56 86 THR A N 1
ATOM 688 C CA . THR A 1 86 ? -4.602 -15.386 -4.210 1.00 78.56 86 THR A CA 1
ATOM 689 C C . THR A 1 86 ? -4.733 -16.780 -4.836 1.00 78.56 86 THR A C 1
ATOM 691 O O . THR A 1 86 ? -5.267 -17.653 -4.161 1.00 78.56 86 THR A O 1
ATOM 694 N N . PRO A 1 87 ? -4.251 -17.042 -6.067 1.00 73.56 87 PRO A N 1
ATOM 695 C CA . PRO A 1 87 ? -4.420 -18.336 -6.739 1.00 73.56 87 PRO A CA 1
ATOM 696 C C . PRO A 1 87 ? -3.830 -19.531 -5.982 1.00 73.56 87 PRO A C 1
ATOM 698 O O . PRO A 1 87 ? -2.760 -19.431 -5.381 1.00 73.56 87 PRO A O 1
ATOM 701 N N . ALA A 1 88 ? -4.475 -20.696 -6.094 1.00 61.12 88 ALA A N 1
ATOM 702 C CA . ALA A 1 88 ? -4.000 -21.945 -5.485 1.00 61.12 88 ALA A CA 1
ATOM 703 C C . ALA A 1 88 ? -2.773 -22.567 -6.186 1.00 61.12 88 ALA A C 1
ATOM 705 O O . ALA A 1 88 ? -2.149 -23.478 -5.641 1.00 61.12 88 ALA A O 1
ATOM 706 N N . THR A 1 89 ? -2.439 -22.109 -7.398 1.00 52.66 89 THR A N 1
ATOM 707 C CA . THR A 1 89 ? -1.477 -22.728 -8.331 1.00 52.66 89 THR A CA 1
ATOM 708 C C . THR A 1 89 ? -0.011 -22.669 -7.902 1.00 52.66 89 THR A C 1
ATOM 710 O O . THR A 1 89 ? 0.857 -23.172 -8.615 1.00 52.66 89 THR A O 1
ATOM 713 N N . THR A 1 90 ? 0.312 -22.179 -6.704 1.00 48.94 90 THR A N 1
ATOM 714 C CA . THR A 1 90 ? 1.629 -22.419 -6.107 1.00 48.94 90 THR A CA 1
ATOM 715 C C . THR A 1 90 ? 1.727 -23.849 -5.574 1.00 48.94 90 THR A C 1
ATOM 717 O O . THR A 1 90 ? 1.833 -24.071 -4.368 1.00 48.94 90 THR A O 1
ATOM 720 N N . THR A 1 91 ? 1.770 -24.843 -6.466 1.00 39.41 91 THR A N 1
ATOM 721 C CA . THR A 1 91 ? 2.461 -26.103 -6.172 1.00 39.41 91 THR A CA 1
ATOM 722 C C . THR A 1 91 ? 3.940 -25.777 -5.990 1.00 39.41 91 THR A C 1
ATOM 724 O O . THR A 1 91 ? 4.739 -25.838 -6.921 1.00 39.41 91 THR A O 1
ATOM 727 N N . THR A 1 92 ? 4.308 -25.365 -4.783 1.00 40.03 92 THR A N 1
ATOM 728 C CA . THR A 1 92 ? 5.694 -25.398 -4.330 1.00 40.03 92 THR A CA 1
ATOM 729 C C . THR A 1 92 ? 5.835 -26.602 -3.408 1.00 40.03 92 THR A C 1
ATOM 731 O O . THR A 1 92 ? 4.973 -26.786 -2.547 1.00 40.03 92 THR A O 1
ATOM 734 N N . PRO A 1 93 ? 6.880 -27.433 -3.574 1.00 32.22 93 PRO A N 1
ATOM 735 C CA . PRO A 1 93 ? 7.141 -28.535 -2.662 1.00 32.22 93 PRO A CA 1
ATOM 736 C C . PRO A 1 93 ? 7.191 -28.012 -1.226 1.00 32.22 93 PRO A C 1
ATOM 738 O O . PRO A 1 93 ? 7.806 -26.975 -0.949 1.00 32.22 93 PRO A O 1
ATOM 741 N N . THR A 1 94 ? 6.506 -28.726 -0.343 1.00 34.12 94 THR A N 1
ATOM 742 C CA . THR A 1 94 ? 6.541 -28.587 1.109 1.00 34.12 94 THR A CA 1
ATOM 743 C C . THR A 1 94 ? 7.984 -28.482 1.609 1.00 34.12 94 THR A C 1
ATOM 745 O O . THR A 1 94 ? 8.800 -29.335 1.261 1.00 34.12 94 THR A O 1
ATOM 748 N N . PRO A 1 95 ? 8.324 -27.505 2.468 1.00 35.41 95 PRO A N 1
ATOM 749 C CA . PRO A 1 95 ? 9.298 -27.772 3.501 1.00 35.41 95 PRO A CA 1
ATOM 750 C C . PRO A 1 95 ? 8.589 -28.637 4.559 1.00 35.41 95 PRO A C 1
ATOM 752 O O . PRO A 1 95 ? 7.867 -28.123 5.409 1.00 35.41 95 PRO A O 1
ATOM 755 N N . THR A 1 96 ? 8.685 -29.956 4.437 1.00 30.64 96 THR A N 1
ATOM 756 C CA . THR A 1 96 ? 8.285 -30.898 5.485 1.00 30.64 96 THR A CA 1
ATOM 757 C C . THR A 1 96 ? 9.255 -30.768 6.660 1.00 30.64 96 THR A C 1
ATOM 759 O O . THR A 1 96 ? 10.412 -31.183 6.563 1.00 30.64 96 THR A O 1
ATOM 762 N N . CYS A 1 97 ? 8.788 -30.240 7.790 1.00 34.03 97 CYS A N 1
ATOM 763 C CA . CYS A 1 97 ? 9.424 -30.481 9.087 1.00 34.03 97 CYS A CA 1
ATOM 764 C C . CYS A 1 97 ? 9.013 -31.872 9.601 1.00 34.03 97 CYS A C 1
ATOM 766 O O . CYS A 1 97 ? 8.413 -31.988 10.664 1.00 34.03 97 CYS A O 1
ATOM 768 N N . ASP A 1 98 ? 9.284 -32.927 8.833 1.00 28.73 98 ASP A N 1
ATOM 769 C CA . ASP A 1 98 ? 9.000 -34.294 9.270 1.00 28.73 98 ASP A CA 1
ATOM 770 C C . ASP A 1 98 ? 10.174 -34.785 10.115 1.00 28.73 98 ASP A C 1
ATOM 772 O O . ASP A 1 98 ? 11.204 -35.238 9.614 1.00 28.73 98 ASP A O 1
ATOM 776 N N . GLY A 1 99 ? 10.016 -34.631 11.427 1.00 33.69 99 GLY A N 1
ATOM 777 C CA . GLY A 1 99 ? 10.981 -35.057 12.431 1.00 33.69 99 GLY A CA 1
ATOM 778 C C . GLY A 1 99 ? 10.390 -35.140 13.836 1.00 33.69 99 GLY A C 1
ATOM 779 O O . GLY A 1 99 ? 11.103 -34.886 14.799 1.00 33.69 99 GLY A O 1
ATOM 780 N N . GLU A 1 100 ? 9.105 -35.473 13.990 1.00 30.44 100 GLU A N 1
ATOM 781 C CA . GLU A 1 100 ? 8.542 -35.795 15.307 1.00 30.44 100 GLU A CA 1
ATOM 782 C C . GLU A 1 100 ? 8.764 -37.278 15.642 1.00 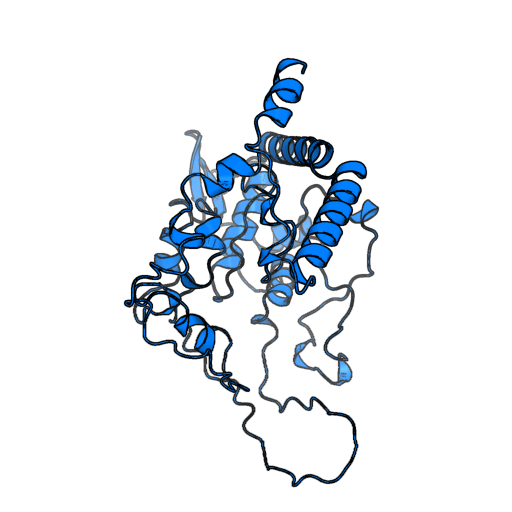30.44 100 GLU A C 1
ATOM 784 O O . GLU A 1 100 ? 7.886 -38.126 15.485 1.00 30.44 100 GLU A O 1
ATOM 789 N N . THR A 1 101 ? 9.935 -37.615 16.188 1.00 27.39 101 THR A N 1
ATOM 790 C CA . THR A 1 101 ? 9.981 -38.704 17.172 1.00 27.39 101 THR A CA 1
ATOM 791 C C . THR A 1 101 ? 9.389 -38.174 18.473 1.00 27.39 101 THR A C 1
ATOM 793 O O . THR A 1 101 ? 10.037 -37.425 19.200 1.00 27.39 101 THR A O 1
ATOM 796 N N . LYS A 1 102 ? 8.138 -38.553 18.733 1.00 26.31 102 LYS A N 1
ATOM 797 C CA . LYS A 1 102 ? 7.346 -38.261 19.936 1.00 26.31 102 LYS A CA 1
ATOM 798 C C . LYS A 1 102 ? 8.125 -38.577 21.231 1.00 26.31 102 LYS A C 1
ATOM 800 O O . LYS A 1 102 ? 8.350 -39.759 21.496 1.00 26.31 102 LYS A O 1
ATOM 805 N N . PRO A 1 103 ? 8.484 -37.596 22.084 1.00 26.70 103 PRO A N 1
ATOM 806 C CA . PRO A 1 103 ? 8.916 -37.881 23.444 1.00 26.70 103 PRO A CA 1
ATOM 807 C C . PRO A 1 103 ? 7.687 -37.940 24.357 1.00 26.70 103 PRO A C 1
ATOM 809 O O . PRO A 1 103 ? 6.844 -37.044 24.374 1.00 26.70 103 PRO A O 1
ATOM 812 N N . THR A 1 104 ? 7.579 -39.022 25.120 1.00 27.28 104 THR A N 1
ATOM 813 C CA . THR A 1 104 ? 6.674 -39.170 26.268 1.00 27.28 104 THR A CA 1
ATOM 814 C C . THR A 1 104 ? 6.827 -38.021 27.277 1.00 27.28 104 THR A C 1
ATOM 816 O O . THR A 1 104 ? 7.928 -37.490 27.431 1.00 27.28 104 THR A O 1
ATOM 819 N N . PRO A 1 105 ? 5.756 -37.644 28.002 1.00 31.55 105 PRO A N 1
ATOM 820 C CA . PRO A 1 105 ? 5.762 -36.458 28.844 1.00 31.55 105 PRO A CA 1
ATOM 821 C C . PRO A 1 105 ? 6.477 -36.733 30.171 1.00 31.55 105 PRO A C 1
ATOM 823 O O . PRO A 1 105 ? 5.984 -37.484 31.009 1.00 31.55 105 PRO A O 1
ATOM 826 N N . SER A 1 106 ? 7.608 -36.070 30.398 1.00 27.66 106 SER A N 1
ATOM 827 C CA . SER A 1 106 ? 8.139 -35.854 31.745 1.00 27.66 106 SER A CA 1
ATOM 828 C C . SER A 1 106 ? 8.409 -34.367 31.951 1.00 27.66 106 SER A C 1
ATOM 830 O O . SER A 1 106 ? 9.260 -33.788 31.284 1.00 27.66 106 SER A O 1
ATOM 832 N N . SER A 1 107 ? 7.616 -33.787 32.852 1.00 32.66 107 SER A N 1
ATOM 833 C CA . SER A 1 107 ? 7.849 -32.585 33.664 1.00 32.66 107 SER A CA 1
ATOM 834 C C . SER A 1 107 ? 8.862 -31.540 33.165 1.00 32.66 107 SER A C 1
ATOM 836 O O . SER A 1 107 ? 10.068 -31.738 33.264 1.00 32.66 107 SER A O 1
ATOM 838 N N . GLY A 1 108 ? 8.335 -30.363 32.812 1.00 37.09 108 GLY A N 1
ATOM 839 C CA . GLY A 1 108 ? 8.964 -29.064 33.071 1.00 37.09 108 GLY A CA 1
ATOM 840 C C . GLY A 1 108 ? 10.321 -28.800 32.419 1.00 37.09 108 GLY A C 1
ATOM 841 O O . GLY A 1 108 ? 11.339 -28.842 33.097 1.00 37.09 108 GLY A O 1
ATOM 842 N N . ALA A 1 109 ? 10.330 -28.407 31.145 1.00 26.23 109 ALA A N 1
ATOM 843 C CA . ALA A 1 109 ? 11.420 -27.627 30.558 1.00 26.23 109 ALA A CA 1
ATOM 844 C C . ALA A 1 109 ? 10.934 -26.888 29.301 1.00 26.23 109 ALA A C 1
ATOM 846 O O . ALA A 1 109 ? 10.064 -27.373 28.582 1.00 26.23 109 ALA A O 1
ATOM 847 N N . ALA A 1 110 ? 11.483 -25.691 29.090 1.00 27.14 110 ALA A N 1
ATOM 848 C CA . ALA A 1 110 ? 11.154 -24.744 28.031 1.00 27.14 110 ALA A CA 1
ATOM 849 C C . ALA A 1 110 ? 11.110 -25.370 26.626 1.00 27.14 110 ALA A C 1
ATOM 851 O O . ALA A 1 110 ? 11.986 -26.151 26.266 1.00 27.14 110 ALA A O 1
ATOM 852 N N . PHE A 1 111 ? 10.117 -24.964 25.828 1.00 24.12 111 PHE A N 1
ATOM 853 C CA . PHE A 1 111 ? 9.989 -25.295 24.408 1.00 24.12 111 PHE A CA 1
ATOM 854 C C . PHE A 1 111 ? 11.222 -24.807 23.622 1.00 24.12 111 PHE A C 1
ATOM 856 O O . PHE A 1 111 ? 11.397 -23.594 23.482 1.00 24.12 111 PHE A O 1
ATOM 863 N N . PRO A 1 112 ? 12.061 -25.695 23.056 1.00 28.12 112 PRO A N 1
ATOM 864 C CA . PRO A 1 112 ? 13.046 -25.300 22.068 1.00 28.12 112 PRO A CA 1
ATOM 865 C C . PRO A 1 112 ? 12.382 -25.363 20.687 1.00 28.12 112 PRO A C 1
ATOM 867 O O . PRO A 1 112 ? 12.033 -26.437 20.200 1.00 28.12 112 PRO A O 1
ATOM 870 N N . LEU A 1 113 ? 12.212 -24.212 20.035 1.00 30.78 113 LEU A N 1
ATOM 871 C CA . LEU A 1 113 ? 11.863 -24.140 18.612 1.00 30.78 113 LEU A CA 1
ATOM 872 C C . LEU A 1 113 ? 13.088 -24.540 17.773 1.00 30.78 113 LEU A C 1
ATOM 874 O O . LEU A 1 113 ? 13.767 -23.699 17.190 1.00 30.78 113 LEU A O 1
ATOM 878 N N . ALA A 1 114 ? 13.405 -25.832 17.738 1.00 26.80 114 ALA A N 1
ATOM 879 C CA . ALA A 1 114 ? 14.373 -26.385 16.803 1.00 26.80 114 ALA A CA 1
ATOM 880 C C . ALA A 1 114 ? 13.670 -26.643 15.460 1.00 26.80 114 ALA A C 1
ATOM 882 O O . ALA A 1 114 ? 13.081 -27.699 15.242 1.00 26.80 114 ALA A O 1
ATOM 883 N N . ALA A 1 115 ? 13.703 -25.661 14.557 1.00 32.28 115 ALA A N 1
ATOM 884 C CA . ALA A 1 115 ? 13.297 -25.861 13.170 1.00 32.28 115 ALA A CA 1
ATOM 885 C C . ALA A 1 115 ? 14.330 -26.757 12.461 1.00 32.28 115 ALA A C 1
ATOM 887 O O . ALA A 1 115 ? 15.483 -26.366 12.274 1.00 32.28 115 ALA A O 1
ATOM 888 N N . SER A 1 116 ? 13.925 -27.971 12.078 1.00 26.83 116 SER A N 1
ATOM 889 C CA . SER A 1 116 ? 14.738 -28.888 11.276 1.00 26.83 116 SER A CA 1
ATOM 890 C C . SER A 1 116 ? 15.008 -28.314 9.880 1.00 26.83 116 SER A C 1
ATOM 892 O O . SER A 1 116 ? 14.137 -27.733 9.235 1.00 26.83 116 SER A O 1
ATOM 894 N N . SER A 1 117 ? 16.236 -28.501 9.409 1.00 32.53 117 SER A N 1
ATOM 895 C CA . SER A 1 117 ? 16.855 -27.885 8.237 1.00 32.53 117 SER A CA 1
ATOM 896 C C . SER A 1 117 ? 16.312 -28.359 6.878 1.00 32.53 117 SER A C 1
ATOM 898 O O . SER A 1 117 ? 16.980 -29.107 6.164 1.00 32.53 117 SER A O 1
ATOM 900 N N . GLN A 1 118 ? 15.159 -27.851 6.449 1.00 36.56 118 GLN A N 1
ATOM 901 C CA . GLN A 1 118 ? 14.893 -27.654 5.020 1.00 36.56 118 GLN A CA 1
ATOM 902 C C . GLN A 1 118 ? 14.997 -26.156 4.716 1.00 36.56 118 GLN A C 1
ATOM 904 O O . GLN A 1 118 ? 14.286 -25.338 5.294 1.00 36.56 118 GLN A O 1
ATOM 909 N N . GLN A 1 119 ? 15.958 -25.782 3.862 1.00 37.06 119 GLN A N 1
ATOM 910 C CA . GLN A 1 119 ? 16.310 -24.395 3.541 1.00 37.06 119 GLN A CA 1
ATOM 911 C C . GLN A 1 119 ? 15.105 -23.608 3.000 1.00 37.06 119 GLN A C 1
ATOM 913 O O . GLN A 1 119 ? 14.841 -23.586 1.796 1.00 37.06 119 GLN A O 1
ATOM 918 N N . ILE A 1 120 ? 14.418 -22.871 3.874 1.00 47.09 120 ILE A N 1
ATOM 919 C CA . ILE A 1 120 ? 13.593 -21.736 3.463 1.00 47.09 120 ILE A CA 1
ATOM 920 C C . ILE A 1 120 ? 14.558 -20.717 2.860 1.00 47.09 120 ILE A C 1
ATOM 922 O O . ILE A 1 120 ? 15.280 -20.020 3.567 1.00 47.09 120 ILE A O 1
ATOM 926 N N . THR A 1 121 ? 14.628 -20.645 1.533 1.00 52.16 121 THR A N 1
ATOM 927 C CA . THR A 1 121 ? 15.397 -19.590 0.873 1.00 52.16 121 THR A CA 1
ATOM 928 C C . THR A 1 121 ? 14.718 -18.263 1.224 1.00 52.16 121 THR A C 1
ATOM 930 O O . THR A 1 121 ? 13.562 -18.059 0.850 1.00 52.16 121 THR A O 1
ATOM 933 N N . GLY A 1 122 ? 15.405 -17.351 1.927 1.00 49.78 122 GLY A N 1
ATOM 934 C CA . GLY A 1 122 ? 14.840 -16.074 2.409 1.00 49.78 122 GLY A CA 1
ATOM 935 C C . GLY A 1 122 ? 14.178 -15.201 1.327 1.00 49.78 122 GLY A C 1
ATOM 936 O O . GLY A 1 122 ? 13.387 -14.317 1.638 1.00 49.78 122 GLY A O 1
ATOM 937 N N . LYS A 1 123 ? 14.414 -15.520 0.048 1.00 57.06 123 LYS A N 1
ATOM 938 C CA . LYS A 1 123 ? 13.753 -14.968 -1.146 1.00 57.06 123 LYS A CA 1
ATOM 939 C C . LYS A 1 123 ? 12.221 -15.109 -1.165 1.00 57.06 123 LYS A C 1
ATOM 941 O O . LYS A 1 123 ? 11.576 -14.434 -1.960 1.00 57.06 123 LYS A O 1
ATOM 946 N N . ARG A 1 124 ? 11.643 -15.996 -0.347 1.00 58.59 124 ARG A N 1
ATOM 947 C CA . ARG A 1 124 ? 10.196 -16.294 -0.344 1.00 58.59 124 ARG A CA 1
ATOM 948 C C . ARG A 1 124 ? 9.390 -15.520 0.699 1.00 58.59 124 ARG A C 1
ATOM 950 O O . ARG A 1 124 ? 8.167 -15.549 0.653 1.00 58.59 124 ARG A O 1
ATOM 957 N N . LEU A 1 125 ? 10.049 -14.856 1.644 1.00 70.75 125 LEU A N 1
ATOM 958 C CA . LEU A 1 125 ? 9.364 -14.137 2.714 1.00 70.75 125 LEU A CA 1
ATOM 959 C C . LEU A 1 125 ? 9.038 -12.701 2.266 1.00 70.75 125 LEU A C 1
ATOM 961 O O . LEU A 1 125 ? 9.876 -12.041 1.653 1.00 70.75 125 LEU A O 1
ATOM 965 N N . HIS A 1 126 ? 7.829 -12.216 2.574 1.00 74.31 126 HIS A N 1
ATOM 966 C CA . HIS A 1 126 ? 7.281 -10.949 2.059 1.00 74.31 126 HIS A CA 1
ATOM 967 C C . HIS A 1 126 ? 8.204 -9.739 2.302 1.00 74.31 126 HIS A C 1
ATOM 969 O O . HIS A 1 126 ? 8.628 -9.065 1.363 1.00 74.31 126 HIS A O 1
ATOM 975 N N . ARG A 1 127 ? 8.587 -9.494 3.563 1.00 78.06 127 ARG A N 1
ATOM 976 C CA . ARG A 1 127 ? 9.414 -8.331 3.936 1.00 78.06 127 ARG A CA 1
ATOM 977 C C . ARG A 1 127 ? 10.858 -8.464 3.445 1.00 78.06 127 ARG A C 1
ATOM 979 O O . ARG A 1 127 ? 11.478 -7.486 3.045 1.00 78.06 127 ARG A O 1
ATOM 986 N N . GLN A 1 128 ? 11.391 -9.681 3.430 1.00 78.12 128 GLN A N 1
ATOM 987 C CA . GLN A 1 128 ? 12.727 -9.984 2.927 1.00 78.12 128 GLN A CA 1
ATOM 988 C C . GLN A 1 128 ? 12.787 -9.732 1.423 1.00 78.12 128 GLN A C 1
ATOM 990 O O . GLN A 1 128 ? 13.733 -9.117 0.944 1.00 78.12 128 GLN A O 1
ATOM 995 N N . ARG A 1 129 ? 11.745 -10.120 0.681 1.00 77.00 129 ARG A N 1
ATOM 996 C CA . ARG A 1 129 ? 11.625 -9.829 -0.746 1.00 77.00 129 ARG A CA 1
ATOM 997 C C . ARG A 1 129 ? 11.583 -8.326 -1.013 1.00 77.00 129 ARG A C 1
ATOM 999 O O . ARG A 1 129 ? 12.292 -7.879 -1.907 1.00 77.00 129 ARG A O 1
ATOM 1006 N N . LEU A 1 130 ? 10.845 -7.545 -0.220 1.00 80.75 130 LEU A N 1
ATOM 1007 C CA . LEU A 1 130 ? 10.856 -6.080 -0.326 1.00 80.75 130 LEU A CA 1
ATOM 1008 C C . LEU A 1 130 ? 12.276 -5.503 -0.187 1.00 80.75 130 LEU A C 1
ATOM 1010 O O . LEU A 1 130 ? 12.692 -4.690 -1.013 1.00 80.75 130 LEU A O 1
ATOM 1014 N N . VAL A 1 131 ? 13.048 -5.958 0.805 1.00 82.56 131 VAL A N 1
ATOM 1015 C CA . VAL A 1 131 ? 14.452 -5.536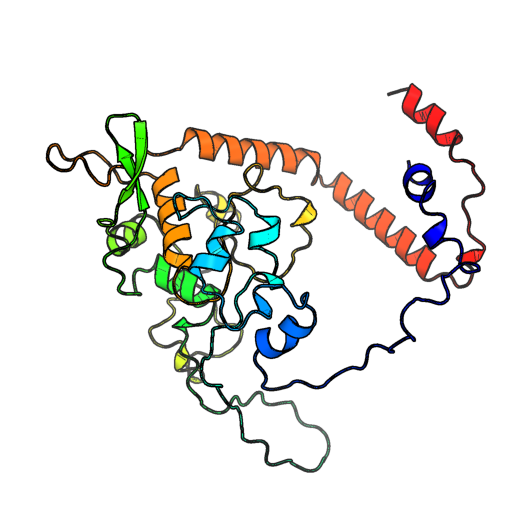 0.981 1.00 82.56 131 VAL A CA 1
ATOM 1016 C C . VAL A 1 131 ? 15.322 -5.970 -0.200 1.00 82.56 131 VAL A C 1
ATOM 1018 O O . VAL A 1 131 ? 16.109 -5.179 -0.712 1.00 82.56 131 VAL A O 1
ATOM 1021 N N . LEU A 1 132 ? 15.160 -7.200 -0.685 1.00 80.00 132 LEU A N 1
ATOM 1022 C CA . LEU A 1 132 ? 15.933 -7.710 -1.817 1.00 80.00 132 LEU A CA 1
ATOM 1023 C C . LEU A 1 132 ? 15.673 -6.929 -3.118 1.00 80.00 132 LEU A C 1
ATOM 1025 O O . LEU A 1 132 ? 16.611 -6.693 -3.884 1.00 80.00 132 LEU A O 1
ATOM 1029 N N . LEU A 1 133 ? 14.422 -6.520 -3.350 1.00 80.44 133 LEU A N 1
ATOM 1030 C CA . LEU A 1 133 ? 14.011 -5.690 -4.486 1.00 80.44 133 LEU A CA 1
ATOM 1031 C C . LEU A 1 133 ? 14.612 -4.291 -4.384 1.00 80.44 133 LEU A C 1
ATOM 1033 O O . LEU A 1 133 ? 15.338 -3.846 -5.264 1.00 80.44 133 LEU A O 1
ATOM 1037 N N . THR A 1 134 ? 14.380 -3.624 -3.260 1.00 84.56 134 THR A N 1
ATOM 1038 C CA . THR A 1 134 ? 14.847 -2.251 -3.033 1.00 84.56 134 THR A CA 1
ATOM 1039 C C . THR A 1 134 ? 16.371 -2.125 -2.965 1.00 84.56 134 THR A C 1
ATOM 1041 O O . THR A 1 134 ? 16.895 -1.047 -3.220 1.00 84.56 134 THR A O 1
ATOM 1044 N N . ASN A 1 135 ? 17.092 -3.213 -2.682 1.00 81.31 135 ASN A N 1
ATOM 1045 C CA . ASN A 1 135 ? 18.556 -3.262 -2.693 1.00 81.31 135 ASN A CA 1
ATOM 1046 C C . ASN A 1 135 ? 19.154 -3.782 -4.019 1.00 81.31 135 ASN A C 1
ATOM 1048 O O . ASN A 1 135 ? 20.345 -4.076 -4.073 1.00 81.31 135 ASN A O 1
ATOM 1052 N N . ALA A 1 136 ? 18.341 -3.952 -5.072 1.00 77.06 136 ALA A N 1
ATOM 1053 C CA . ALA A 1 136 ? 18.773 -4.406 -6.403 1.00 77.06 136 ALA A CA 1
ATOM 1054 C C . ALA A 1 136 ? 19.507 -5.767 -6.438 1.00 77.06 136 ALA A C 1
ATOM 1056 O O . ALA A 1 136 ? 20.263 -6.068 -7.359 1.00 77.06 136 ALA A O 1
ATOM 1057 N N . THR A 1 137 ? 19.287 -6.613 -5.431 1.00 71.00 137 THR A N 1
ATOM 1058 C CA . THR A 1 137 ? 19.976 -7.914 -5.302 1.00 71.00 137 THR A CA 1
ATOM 1059 C C . THR A 1 137 ? 19.305 -9.033 -6.094 1.00 71.00 137 THR A C 1
ATOM 1061 O O . THR A 1 137 ? 19.908 -10.076 -6.354 1.00 71.00 137 THR A O 1
ATOM 1064 N N . LEU A 1 138 ? 18.046 -8.836 -6.484 1.00 67.38 138 LEU A N 1
ATOM 1065 C CA . LEU A 1 138 ? 17.363 -9.733 -7.402 1.00 67.38 138 LEU A CA 1
ATOM 1066 C C . LEU A 1 138 ? 17.684 -9.278 -8.826 1.00 67.38 138 LEU A C 1
ATOM 1068 O O . LEU A 1 138 ? 17.343 -8.163 -9.208 1.00 67.38 138 LEU A O 1
ATOM 1072 N N . ASN A 1 139 ? 18.368 -10.136 -9.586 1.00 55.75 139 ASN A N 1
ATOM 1073 C CA . ASN A 1 139 ? 18.780 -9.846 -10.956 1.00 55.75 139 ASN A CA 1
ATOM 1074 C C . ASN A 1 139 ? 17.561 -9.828 -11.897 1.00 55.75 139 ASN A C 1
ATOM 1076 O O . ASN A 1 139 ? 17.225 -10.840 -12.509 1.00 55.75 139 ASN A O 1
ATOM 1080 N N . TYR A 1 140 ? 16.879 -8.687 -11.966 1.00 60.94 140 TYR A N 1
ATOM 1081 C CA . TYR A 1 140 ? 15.786 -8.426 -12.896 1.00 60.94 140 TYR A CA 1
ATOM 1082 C C . TYR A 1 140 ? 16.198 -7.283 -13.823 1.00 60.94 140 TYR A C 1
ATOM 1084 O O . TYR A 1 140 ? 15.971 -6.113 -13.538 1.00 60.94 140 TYR A O 1
ATOM 1092 N N . GLU A 1 141 ? 16.843 -7.623 -14.938 1.00 52.03 141 GLU A N 1
ATOM 1093 C CA . GLU A 1 141 ? 17.343 -6.627 -15.898 1.00 52.03 141 GLU A CA 1
ATOM 1094 C C . GLU A 1 141 ? 16.239 -5.982 -16.753 1.00 52.03 141 GLU A C 1
ATOM 1096 O O . GLU A 1 141 ? 16.494 -4.980 -17.419 1.00 52.03 141 GLU A O 1
ATOM 1101 N N . LYS A 1 142 ? 15.024 -6.551 -16.788 1.00 58.12 142 LYS A N 1
ATOM 1102 C CA . LYS A 1 142 ? 13.945 -6.096 -17.679 1.00 58.12 142 LYS A CA 1
ATOM 1103 C C . LYS A 1 142 ? 12.595 -6.216 -17.022 1.00 58.12 142 LYS A C 1
ATOM 1105 O O . LYS A 1 142 ? 12.057 -7.314 -16.897 1.00 58.12 142 LYS A O 1
ATOM 1110 N N . THR A 1 143 ? 12.039 -5.083 -16.643 1.00 68.94 143 THR A N 1
ATOM 1111 C CA . THR A 1 143 ? 10.750 -5.047 -15.966 1.00 68.94 143 THR A CA 1
ATOM 1112 C C . THR A 1 143 ? 9.868 -3.986 -16.562 1.00 68.94 143 THR A C 1
ATOM 1114 O O . THR A 1 143 ? 10.377 -2.947 -16.996 1.00 68.94 143 THR A O 1
ATOM 1117 N N . SER A 1 144 ? 8.563 -4.233 -16.585 1.00 74.62 144 SER A N 1
ATOM 1118 C CA . SER A 1 144 ? 7.669 -3.318 -17.269 1.00 74.62 144 SER A CA 1
ATOM 1119 C C . SER A 1 144 ? 7.287 -2.149 -16.377 1.00 74.62 144 SER A C 1
ATOM 1121 O O . SER A 1 144 ? 6.678 -2.361 -15.335 1.00 74.62 144 SER A O 1
ATOM 1123 N N . ILE A 1 145 ? 7.600 -0.930 -16.811 1.00 80.88 145 ILE A N 1
ATOM 1124 C CA . ILE A 1 145 ? 7.046 0.297 -16.228 1.00 80.88 145 ILE A CA 1
ATOM 1125 C C . ILE A 1 145 ? 6.242 1.041 -17.280 1.00 80.88 145 ILE A C 1
ATOM 1127 O O . ILE A 1 145 ? 6.345 0.771 -18.478 1.00 80.88 145 ILE A O 1
ATOM 1131 N N . LEU A 1 146 ? 5.483 2.038 -16.852 1.00 83.56 146 LEU A N 1
ATOM 1132 C CA . LEU A 1 146 ? 4.816 2.926 -17.789 1.00 83.56 146 LEU A CA 1
ATOM 1133 C C . LEU A 1 146 ? 5.783 3.952 -18.356 1.00 83.56 146 LEU A C 1
ATOM 1135 O O . LEU A 1 146 ? 6.657 4.466 -17.665 1.00 83.56 146 LEU A O 1
ATOM 1139 N N . SER A 1 147 ? 5.578 4.272 -19.626 1.00 82.88 147 SER A N 1
ATOM 1140 C CA . SER A 1 147 ? 6.199 5.401 -20.304 1.00 82.88 147 SER A CA 1
ATOM 1141 C C . SER A 1 147 ? 5.131 6.231 -20.999 1.00 82.88 147 SER A C 1
ATOM 1143 O O . SER A 1 147 ? 4.098 5.708 -21.427 1.00 82.88 147 SER A O 1
ATOM 1145 N N . LYS A 1 148 ? 5.362 7.539 -21.064 1.00 81.94 148 LYS A N 1
ATOM 1146 C CA . LYS A 1 148 ? 4.471 8.496 -21.711 1.00 81.94 148 LYS A CA 1
ATOM 1147 C C . LYS A 1 148 ? 4.937 8.726 -23.144 1.00 81.94 148 LYS A C 1
ATOM 1149 O O . LYS A 1 148 ? 6.062 9.162 -23.374 1.00 81.94 148 LYS A O 1
ATOM 1154 N N . ASN A 1 149 ? 4.049 8.470 -24.098 1.00 75.94 149 ASN A N 1
ATOM 1155 C CA . ASN A 1 149 ? 4.310 8.702 -25.515 1.00 75.94 149 ASN A CA 1
ATOM 1156 C C . ASN A 1 149 ? 4.098 10.178 -25.903 1.00 75.94 149 ASN A C 1
ATOM 1158 O O . ASN A 1 149 ? 3.511 10.962 -25.156 1.00 75.94 149 ASN A O 1
ATOM 1162 N N . ALA A 1 150 ? 4.506 10.539 -27.126 1.00 72.38 150 ALA A N 1
ATOM 1163 C CA . ALA A 1 150 ? 4.324 11.878 -27.699 1.00 72.38 150 ALA A CA 1
ATOM 1164 C C . ALA A 1 150 ? 2.852 12.341 -27.769 1.00 72.38 150 ALA A C 1
ATOM 1166 O O . ALA A 1 150 ? 2.586 13.538 -27.782 1.00 72.38 150 ALA A O 1
ATOM 1167 N N . GLN A 1 151 ? 1.900 11.405 -27.793 1.00 76.12 151 GLN A N 1
ATOM 1168 C CA . GLN A 1 151 ? 0.455 11.654 -27.809 1.00 76.12 151 GLN A CA 1
ATOM 1169 C C . GLN A 1 151 ? -0.170 11.764 -26.405 1.00 76.12 151 GLN A C 1
ATOM 1171 O O . GLN A 1 151 ? -1.386 11.686 -26.283 1.00 76.12 151 GLN A O 1
ATOM 1176 N N . ASP A 1 152 ? 0.639 11.895 -25.348 1.00 75.75 152 ASP A N 1
ATOM 1177 C CA . ASP A 1 152 ? 0.175 11.939 -23.950 1.00 75.75 152 ASP A CA 1
ATOM 1178 C C . ASP A 1 152 ? -0.566 10.667 -23.487 1.00 75.75 152 ASP A C 1
ATOM 1180 O O . ASP A 1 152 ? -1.394 10.672 -22.581 1.00 75.75 152 ASP A O 1
ATOM 1184 N N . THR A 1 153 ? -0.261 9.535 -24.123 1.00 80.69 153 THR A N 1
ATOM 1185 C CA . THR A 1 153 ? -0.808 8.224 -23.758 1.00 80.69 153 THR A CA 1
ATOM 1186 C C . THR A 1 153 ? 0.248 7.380 -23.062 1.00 80.69 153 THR A C 1
ATOM 1188 O O . THR A 1 153 ? 1.394 7.334 -23.518 1.00 80.69 153 THR A O 1
ATOM 1191 N N . TYR A 1 154 ? -0.152 6.649 -22.024 1.00 82.75 154 TYR A N 1
ATOM 1192 C CA . TYR A 1 154 ? 0.722 5.713 -21.322 1.00 82.75 154 TYR A CA 1
ATOM 1193 C C . TYR A 1 154 ? 0.799 4.367 -22.039 1.00 82.75 154 TYR A C 1
ATOM 1195 O O . TYR A 1 154 ? -0.228 3.785 -22.393 1.00 82.75 154 TYR A O 1
ATOM 1203 N N . LYS A 1 155 ? 2.019 3.855 -22.220 1.00 82.00 155 LYS A N 1
ATOM 1204 C CA . LYS A 1 155 ? 2.274 2.494 -22.699 1.00 82.00 155 LYS A CA 1
ATOM 1205 C C . LYS A 1 155 ? 3.322 1.800 -21.828 1.00 82.00 155 LYS A C 1
ATOM 1207 O O . LYS A 1 155 ? 4.275 2.460 -21.402 1.00 82.00 155 LYS A O 1
ATOM 1212 N N . PRO A 1 156 ? 3.173 0.490 -21.571 1.00 79.31 156 PRO A N 1
ATOM 1213 C CA . PRO A 1 156 ? 4.194 -0.274 -20.872 1.00 79.31 156 PRO A CA 1
ATOM 1214 C C . PRO A 1 156 ? 5.464 -0.358 -21.730 1.00 79.31 156 PRO A C 1
ATOM 1216 O O . PRO A 1 156 ? 5.398 -0.674 -22.916 1.00 79.31 156 PRO A O 1
ATOM 1219 N N . THR A 1 157 ? 6.617 -0.087 -21.124 1.00 76.38 157 THR A N 1
ATOM 1220 C CA . THR A 1 157 ? 7.948 -0.304 -21.700 1.00 76.38 157 THR A CA 1
ATOM 1221 C C . THR A 1 157 ? 8.671 -1.386 -20.915 1.00 76.38 157 THR A C 1
ATOM 1223 O O . THR A 1 157 ? 8.518 -1.464 -19.703 1.00 76.38 157 THR A O 1
ATOM 1226 N N . ILE A 1 158 ? 9.475 -2.207 -21.585 1.00 70.88 158 ILE A N 1
ATOM 1227 C CA . ILE A 1 158 ? 10.247 -3.301 -20.968 1.00 70.88 158 ILE A CA 1
ATOM 1228 C C . ILE A 1 158 ? 11.725 -2.944 -20.744 1.00 70.88 158 ILE A C 1
ATOM 1230 O O . ILE A 1 158 ? 12.482 -3.748 -20.201 1.00 70.88 158 ILE A O 1
ATOM 1234 N N . HIS A 1 159 ? 12.147 -1.749 -21.163 1.00 69.75 159 HIS A N 1
ATOM 1235 C CA . HIS A 1 159 ? 13.541 -1.294 -21.145 1.00 69.75 159 HIS A CA 1
ATOM 1236 C C . HIS A 1 159 ? 13.855 -0.409 -19.930 1.00 69.75 159 HIS A C 1
ATOM 1238 O O . HIS A 1 159 ? 14.465 0.648 -20.063 1.00 69.75 159 HIS A O 1
ATOM 1244 N N . PHE A 1 160 ? 13.421 -0.816 -18.735 1.00 78.75 160 PHE A N 1
ATOM 1245 C CA . PHE A 1 160 ? 13.687 -0.075 -17.502 1.00 78.75 160 PHE A CA 1
ATOM 1246 C C . PHE A 1 160 ? 14.766 -0.738 -16.649 1.00 78.75 160 PHE A C 1
ATOM 1248 O O . PHE A 1 160 ? 14.667 -1.916 -16.305 1.00 78.75 160 PHE A O 1
ATOM 1255 N N . ASN A 1 161 ? 15.783 0.045 -16.275 1.00 81.81 161 ASN A N 1
ATOM 1256 C CA . ASN A 1 161 ? 16.860 -0.403 -15.400 1.00 81.81 161 ASN A CA 1
ATOM 1257 C C . ASN A 1 161 ? 16.449 -0.301 -13.920 1.00 81.81 161 ASN A C 1
ATOM 1259 O O . ASN A 1 161 ? 16.745 0.676 -13.226 1.00 81.81 161 ASN A O 1
ATOM 1263 N N . ALA A 1 162 ? 15.794 -1.365 -13.466 1.00 81.62 162 ALA A N 1
ATOM 1264 C CA . ALA A 1 162 ? 15.399 -1.650 -12.092 1.00 81.62 162 ALA A CA 1
ATOM 1265 C C . ALA A 1 162 ? 16.478 -1.352 -11.046 1.00 81.62 162 ALA A C 1
ATOM 1267 O O . ALA A 1 162 ? 16.264 -0.629 -10.070 1.00 81.62 162 ALA A O 1
ATOM 1268 N N . SER A 1 163 ? 17.651 -1.949 -11.259 1.00 83.25 163 SER A N 1
ATOM 1269 C CA . SER A 1 163 ? 18.735 -2.005 -10.288 1.00 83.25 163 SER A CA 1
ATOM 1270 C C . SER A 1 163 ? 19.345 -0.629 -10.075 1.00 83.25 163 SER A C 1
ATOM 1272 O O . SER A 1 163 ? 19.538 -0.197 -8.939 1.00 83.25 163 SER A O 1
ATOM 1274 N N . SER A 1 164 ? 19.584 0.098 -11.170 1.00 85.06 164 SER A N 1
ATOM 1275 C CA . SER A 1 164 ? 20.076 1.472 -11.106 1.00 85.06 164 SER A CA 1
ATOM 1276 C C . SER A 1 164 ? 19.072 2.382 -10.405 1.00 85.06 164 SER A C 1
ATOM 1278 O O . SER A 1 164 ? 19.449 3.115 -9.491 1.00 85.06 164 SER A O 1
ATOM 1280 N N . PHE A 1 165 ? 17.787 2.296 -10.760 1.00 86.69 165 PHE A N 1
ATOM 1281 C CA . PHE A 1 165 ? 16.746 3.096 -10.119 1.00 86.69 165 PHE A CA 1
ATOM 1282 C C . PHE A 1 165 ? 16.664 2.822 -8.612 1.00 86.69 165 PHE A C 1
ATOM 1284 O O . PHE A 1 165 ? 16.617 3.755 -7.810 1.00 86.69 165 PHE A O 1
ATOM 1291 N N . ALA A 1 166 ? 16.716 1.548 -8.216 1.00 87.00 166 ALA A N 1
ATOM 1292 C CA . ALA A 1 166 ? 16.631 1.155 -6.819 1.00 87.00 166 ALA A CA 1
ATOM 1293 C C . ALA A 1 166 ? 17.769 1.731 -5.966 1.00 87.00 166 ALA A C 1
ATOM 1295 O O . ALA A 1 166 ? 17.501 2.312 -4.916 1.00 87.00 166 ALA A O 1
ATOM 1296 N N . HIS A 1 167 ? 19.014 1.660 -6.446 1.00 86.19 167 HIS A N 1
ATOM 1297 C CA . HIS A 1 167 ? 20.165 2.220 -5.732 1.00 86.19 167 HIS A CA 1
ATOM 1298 C C . HIS A 1 167 ? 20.097 3.742 -5.540 1.00 86.19 167 HIS A C 1
ATOM 1300 O O . HIS A 1 167 ? 20.621 4.247 -4.549 1.00 86.19 167 HIS A O 1
ATOM 1306 N N . HIS A 1 168 ? 19.465 4.474 -6.462 1.00 89.25 168 HIS A N 1
ATOM 1307 C CA . HIS A 1 168 ? 19.360 5.933 -6.376 1.00 89.25 168 HIS A CA 1
ATOM 1308 C C . HIS A 1 168 ? 18.167 6.408 -5.538 1.00 89.25 168 HIS A C 1
ATOM 1310 O O . HIS A 1 168 ? 18.222 7.504 -4.978 1.00 89.25 168 HIS A O 1
ATOM 1316 N N . HIS A 1 169 ? 17.092 5.617 -5.458 1.00 90.19 169 HIS A N 1
ATOM 1317 C CA . HIS A 1 169 ? 15.813 6.081 -4.911 1.00 90.19 169 HIS A CA 1
ATOM 1318 C C . HIS A 1 169 ? 15.329 5.342 -3.662 1.00 90.19 169 HIS A C 1
ATOM 1320 O O . HIS A 1 169 ? 14.493 5.891 -2.943 1.00 90.19 169 HIS A O 1
ATOM 1326 N N . PHE A 1 170 ? 15.836 4.143 -3.356 1.00 89.88 170 PHE A N 1
ATOM 1327 C CA . PHE A 1 170 ? 15.389 3.380 -2.192 1.00 89.88 170 PHE A CA 1
ATOM 1328 C C . PHE A 1 170 ? 16.420 3.329 -1.069 1.00 89.88 170 PHE A C 1
ATOM 1330 O O . PHE A 1 170 ? 17.600 3.049 -1.261 1.00 89.88 170 PHE A O 1
ATOM 1337 N N . ASN A 1 171 ? 15.925 3.517 0.154 1.00 88.75 171 ASN A N 1
ATOM 1338 C CA . ASN A 1 171 ? 16.687 3.345 1.382 1.00 88.75 171 ASN A CA 1
ATOM 1339 C C . ASN A 1 171 ? 15.922 2.431 2.354 1.00 88.75 171 ASN A C 1
ATOM 1341 O O . ASN A 1 171 ? 15.398 2.885 3.364 1.00 88.75 171 ASN A O 1
ATOM 1345 N N . PHE A 1 172 ? 15.856 1.135 2.040 1.00 86.44 172 PHE A N 1
ATOM 1346 C CA . PHE A 1 172 ? 15.201 0.112 2.869 1.00 86.44 172 PHE A CA 1
ATOM 1347 C C . PHE A 1 172 ? 16.220 -0.811 3.542 1.00 86.44 172 PHE A C 1
ATOM 1349 O O . PHE A 1 172 ? 17.334 -0.989 3.044 1.00 86.44 172 PHE A O 1
ATOM 1356 N N . GLY A 1 173 ? 15.859 -1.376 4.692 1.00 85.50 173 GLY A N 1
ATOM 1357 C CA . GLY A 1 173 ? 16.659 -2.358 5.423 1.00 85.50 173 GLY A CA 1
ATOM 1358 C C . GLY A 1 173 ? 15.965 -2.777 6.715 1.00 85.50 173 GLY A C 1
ATOM 1359 O O . GLY A 1 173 ? 15.105 -2.056 7.216 1.00 85.50 173 GLY A O 1
ATOM 1360 N N . PHE A 1 174 ? 16.325 -3.945 7.241 1.00 83.12 174 PHE A N 1
ATOM 1361 C CA . PHE A 1 174 ? 15.855 -4.368 8.561 1.00 83.12 174 PHE A CA 1
ATOM 1362 C C . PHE A 1 174 ? 16.664 -3.677 9.651 1.00 83.12 174 PHE A C 1
ATOM 1364 O O . PHE A 1 174 ? 17.852 -3.439 9.463 1.00 83.12 174 PHE A O 1
ATOM 1371 N N . THR A 1 175 ? 16.043 -3.385 10.789 1.00 83.81 175 THR A N 1
ATOM 1372 C CA . THR A 1 175 ? 16.734 -2.796 11.945 1.00 83.81 175 THR A CA 1
ATOM 1373 C C . THR A 1 175 ? 17.330 -3.838 12.877 1.00 83.81 175 THR A C 1
ATOM 1375 O O . THR A 1 175 ? 18.339 -3.583 13.525 1.00 83.81 175 THR A O 1
ATOM 1378 N N . GLU A 1 176 ? 16.724 -5.021 12.920 1.00 74.44 176 GLU A N 1
ATOM 1379 C CA . GLU A 1 176 ? 17.119 -6.128 13.784 1.00 74.44 176 GLU A CA 1
ATOM 1380 C C . GLU A 1 176 ? 16.522 -7.455 13.289 1.00 74.44 176 GLU A C 1
ATOM 1382 O O . GLU A 1 176 ? 15.606 -7.475 12.459 1.00 74.44 176 GLU A O 1
ATOM 1387 N N . PHE A 1 177 ? 17.035 -8.570 13.815 1.00 70.06 177 PHE A N 1
ATOM 1388 C CA . PHE A 1 177 ? 16.542 -9.920 13.543 1.00 70.06 177 PHE A CA 1
ATOM 1389 C C . PHE A 1 177 ? 15.890 -10.506 14.797 1.00 70.06 177 PHE A C 1
ATOM 1391 O O . PHE A 1 177 ? 16.525 -11.212 15.569 1.00 70.06 177 PHE A O 1
ATOM 1398 N N . TRP A 1 178 ? 14.603 -10.232 15.000 1.00 59.09 178 TRP A N 1
ATOM 1399 C CA . TRP A 1 178 ? 13.873 -10.751 16.163 1.00 59.09 178 TRP A CA 1
ATOM 1400 C C . TRP A 1 178 ? 13.680 -12.283 16.186 1.00 59.09 178 TRP A C 1
ATOM 1402 O O . TRP A 1 178 ? 13.796 -12.879 17.254 1.00 59.09 178 TRP A O 1
ATOM 1412 N N . PRO A 1 179 ? 13.369 -12.971 15.065 1.00 60.22 179 PRO A N 1
ATOM 1413 C CA . PRO A 1 179 ? 12.954 -14.372 15.146 1.00 60.22 179 PRO A CA 1
ATOM 1414 C C . PRO A 1 179 ? 14.122 -15.364 15.206 1.00 60.22 179 PRO A C 1
ATOM 1416 O O . PRO A 1 179 ? 13.877 -16.542 15.452 1.00 60.22 179 PRO A O 1
ATOM 1419 N N . CYS A 1 180 ? 15.363 -14.939 14.931 1.00 62.31 180 CYS A N 1
ATOM 1420 C CA . CYS A 1 180 ? 16.525 -15.821 15.005 1.00 62.31 180 CYS A CA 1
ATOM 1421 C C . CYS A 1 180 ? 17.863 -15.072 14.955 1.00 62.31 180 CYS A C 1
ATOM 1423 O O . CYS A 1 180 ? 18.065 -14.208 14.100 1.00 62.31 180 CYS A O 1
ATOM 1425 N N . GLU A 1 181 ? 18.800 -15.493 15.804 1.00 60.50 181 GLU A N 1
ATOM 1426 C CA . GLU A 1 181 ? 20.205 -15.083 15.773 1.00 60.50 181 GLU A CA 1
ATOM 1427 C C . GLU A 1 181 ? 20.864 -15.510 14.439 1.00 60.50 181 GLU A C 1
ATOM 1429 O O . GLU A 1 181 ? 20.776 -16.684 14.058 1.00 60.50 181 GLU A O 1
ATOM 1434 N N . PRO A 1 182 ? 21.564 -14.614 13.716 1.00 61.34 182 PRO A N 1
ATOM 1435 C CA . PRO A 1 182 ? 22.183 -14.936 12.424 1.00 61.34 182 PRO A CA 1
ATOM 1436 C C . PRO A 1 182 ? 23.138 -16.141 12.441 1.00 61.34 182 PRO A C 1
ATOM 1438 O O . PRO A 1 182 ? 23.239 -16.853 11.443 1.00 61.34 182 PRO A O 1
ATOM 1441 N N . SER A 1 183 ? 23.801 -16.417 13.571 1.00 61.00 183 SER A N 1
ATOM 1442 C CA . SER A 1 183 ? 24.688 -17.580 13.742 1.00 61.00 183 SER A CA 1
ATOM 1443 C C . SER A 1 183 ? 23.957 -18.922 13.633 1.00 61.00 183 SER A C 1
ATOM 1445 O O . SER A 1 183 ? 24.554 -19.911 13.211 1.00 61.00 183 SER A O 1
ATOM 1447 N N . HIS A 1 184 ? 22.669 -18.963 13.983 1.00 67.44 184 HIS A N 1
ATOM 1448 C CA . HIS A 1 184 ? 21.830 -20.165 13.956 1.00 67.44 184 HIS A CA 1
ATOM 1449 C C . HIS A 1 184 ? 20.859 -20.180 12.766 1.00 67.44 184 HIS A C 1
ATOM 1451 O O . HIS A 1 184 ? 20.175 -21.175 12.535 1.00 67.44 184 HIS A O 1
ATOM 1457 N N . CYS A 1 185 ? 20.832 -19.104 11.974 1.00 69.19 185 CYS A N 1
ATOM 1458 C CA . CYS A 1 185 ? 19.946 -18.946 10.828 1.00 69.19 185 CYS A CA 1
ATOM 1459 C C . CYS A 1 185 ? 20.715 -18.578 9.555 1.00 69.19 185 CYS A C 1
ATOM 1461 O O . CYS A 1 185 ? 20.614 -17.454 9.055 1.00 69.19 185 CYS A O 1
ATOM 1463 N N . PRO A 1 186 ? 21.428 -19.554 8.954 1.00 67.00 186 PRO A N 1
ATOM 1464 C CA . PRO A 1 186 ? 22.235 -19.334 7.755 1.00 67.00 186 PRO A CA 1
ATOM 1465 C C . PRO A 1 186 ? 21.412 -18.892 6.538 1.00 67.00 186 PRO A C 1
ATOM 1467 O O . PRO A 1 186 ? 21.978 -18.394 5.569 1.00 67.00 186 PRO A O 1
ATOM 1470 N N . PHE A 1 187 ? 20.081 -19.023 6.575 1.00 64.19 187 PHE A N 1
ATOM 1471 C CA . PHE A 1 187 ? 19.197 -18.516 5.525 1.00 64.19 187 PHE A CA 1
ATOM 1472 C C . PHE A 1 187 ? 19.157 -16.980 5.431 1.00 64.19 187 PHE A C 1
ATOM 1474 O O . PHE A 1 187 ? 18.716 -16.456 4.406 1.00 64.19 187 PHE A O 1
ATOM 1481 N N . TYR A 1 188 ? 19.612 -16.260 6.464 1.00 63.81 188 TYR A N 1
ATOM 1482 C CA . TYR A 1 188 ? 19.760 -14.802 6.433 1.00 63.81 188 TYR A CA 1
ATOM 1483 C C . TYR A 1 188 ? 21.090 -14.333 5.826 1.00 63.81 188 TYR A C 1
ATOM 1485 O O . TYR A 1 188 ? 21.197 -13.173 5.415 1.00 63.81 188 TYR A O 1
ATOM 1493 N N . ASN A 1 189 ? 22.080 -15.223 5.699 1.00 63.44 189 ASN A N 1
ATOM 1494 C CA . ASN A 1 189 ? 23.399 -14.876 5.175 1.00 63.44 189 ASN A CA 1
ATOM 1495 C C . ASN A 1 189 ? 23.302 -14.386 3.724 1.00 63.44 189 ASN A C 1
ATOM 1497 O O . ASN A 1 189 ? 22.778 -15.075 2.851 1.00 63.44 189 ASN A O 1
ATOM 1501 N N . GLY A 1 190 ? 23.809 -13.178 3.466 1.00 62.09 190 GLY A N 1
ATOM 1502 C CA . GLY A 1 190 ? 23.820 -12.565 2.132 1.00 62.09 190 GLY A CA 1
ATOM 1503 C C . GLY A 1 190 ? 22.459 -12.068 1.627 1.00 62.09 190 GLY A C 1
ATOM 1504 O O . GLY A 1 190 ? 22.390 -11.531 0.527 1.00 62.09 190 GLY A O 1
ATOM 1505 N N . VAL A 1 191 ? 21.387 -12.224 2.410 1.00 58.25 191 VAL A N 1
ATOM 1506 C CA . VAL A 1 191 ? 20.031 -11.788 2.040 1.00 58.25 191 VAL A CA 1
ATOM 1507 C C . VAL A 1 191 ? 19.701 -10.442 2.686 1.00 58.25 191 VAL A C 1
ATOM 1509 O O . VAL A 1 191 ? 19.032 -9.624 2.059 1.00 58.25 191 VAL A O 1
ATOM 1512 N N . LEU A 1 192 ? 20.177 -10.181 3.912 1.00 64.81 192 LEU A N 1
ATOM 1513 C CA . LEU A 1 192 ? 19.708 -9.057 4.725 1.00 64.81 192 LEU A CA 1
ATOM 1514 C C . LEU A 1 192 ? 20.850 -8.182 5.254 1.00 64.81 192 LEU A C 1
ATOM 1516 O O . LEU A 1 192 ? 21.650 -8.611 6.081 1.00 64.81 192 LEU A O 1
ATOM 1520 N N . GLY A 1 193 ? 20.888 -6.929 4.797 1.00 66.69 193 GLY A N 1
ATOM 1521 C CA . GLY A 1 193 ? 21.668 -5.869 5.430 1.00 66.69 193 GLY A CA 1
ATOM 1522 C C . GLY A 1 193 ? 20.868 -5.234 6.567 1.00 66.69 193 GLY A C 1
ATOM 1523 O O . GLY A 1 193 ? 19.722 -4.825 6.358 1.00 66.69 193 GLY A O 1
ATOM 1524 N N . VAL A 1 194 ? 21.469 -5.156 7.755 1.00 77.75 194 VAL A N 1
ATOM 1525 C CA . VAL A 1 194 ? 20.891 -4.440 8.897 1.00 77.75 194 VAL A CA 1
ATOM 1526 C C . VAL A 1 194 ? 21.231 -2.959 8.783 1.00 77.75 194 VAL A C 1
ATOM 1528 O O . VAL A 1 194 ? 22.372 -2.597 8.496 1.00 77.75 194 VAL A O 1
ATOM 1531 N N . LYS A 1 195 ? 20.244 -2.098 9.006 1.00 86.44 195 LYS A N 1
ATOM 1532 C CA . LYS A 1 195 ? 20.403 -0.648 9.115 1.00 86.44 195 LYS A CA 1
ATOM 1533 C C . LYS A 1 195 ? 20.111 -0.212 10.548 1.00 86.44 195 LYS A C 1
ATOM 1535 O O . LYS A 1 195 ? 19.282 -0.831 11.202 1.00 86.44 195 LYS A O 1
ATOM 1540 N N . PRO A 1 196 ? 20.760 0.843 11.059 1.00 89.12 196 PRO A N 1
ATOM 1541 C CA . PRO A 1 196 ? 20.421 1.355 12.379 1.00 89.12 196 PRO A CA 1
ATOM 1542 C C . PRO A 1 196 ? 18.954 1.823 12.409 1.00 89.12 196 PRO A C 1
ATOM 1544 O O . PRO A 1 196 ? 18.477 2.381 11.414 1.00 89.12 196 PRO A O 1
ATOM 1547 N N . PRO A 1 197 ? 18.231 1.618 13.525 1.00 89.81 197 PRO A N 1
ATOM 1548 C CA . PRO A 1 197 ? 16.884 2.149 13.675 1.00 89.81 197 PRO A CA 1
ATOM 1549 C C . PRO A 1 197 ? 16.898 3.679 13.604 1.00 89.81 197 PRO A C 1
ATOM 1551 O O . PRO A 1 197 ? 17.783 4.336 14.153 1.00 89.81 197 PRO A O 1
ATOM 1554 N N . ILE A 1 198 ? 15.897 4.246 12.929 1.00 91.44 198 ILE A N 1
ATOM 1555 C CA . ILE A 1 198 ? 15.706 5.693 12.783 1.00 91.44 198 ILE A CA 1
ATOM 1556 C C . ILE A 1 198 ? 14.377 6.116 13.409 1.00 91.44 198 ILE A C 1
ATOM 1558 O O . ILE A 1 198 ? 13.383 5.391 13.324 1.00 91.44 198 ILE A O 1
ATOM 1562 N N . SER A 1 199 ? 14.352 7.293 14.037 1.00 94.38 199 SER A N 1
ATOM 1563 C CA . SER A 1 199 ? 13.141 7.820 14.673 1.00 94.38 199 SER A CA 1
ATOM 1564 C C . SER A 1 199 ? 12.053 8.129 13.641 1.00 94.38 199 SER A C 1
ATOM 1566 O O . SER A 1 199 ? 12.342 8.401 12.473 1.00 94.38 199 SER A O 1
ATOM 1568 N N . LEU A 1 200 ? 10.790 8.135 14.075 1.00 89.31 200 LEU A N 1
ATOM 1569 C CA . LEU A 1 200 ? 9.658 8.439 13.196 1.00 89.31 200 LEU A CA 1
ATOM 1570 C C . LEU A 1 200 ? 9.796 9.825 12.539 1.00 89.31 200 LEU A C 1
ATOM 1572 O O . LEU A 1 200 ? 9.516 9.983 11.355 1.00 89.31 200 LEU A O 1
ATOM 1576 N N . THR A 1 201 ? 10.304 10.816 13.275 1.00 92.06 201 THR A N 1
ATOM 1577 C CA . THR A 1 201 ? 10.561 12.167 12.753 1.00 92.06 201 THR A CA 1
ATOM 1578 C C . THR A 1 201 ? 11.573 12.165 11.607 1.00 92.06 201 THR A C 1
ATOM 1580 O O . THR A 1 201 ? 11.403 12.906 10.642 1.00 92.06 201 THR A O 1
ATOM 1583 N N . GLU A 1 202 ? 12.610 11.325 11.680 1.00 92.62 202 GLU A N 1
ATOM 1584 C CA . GLU A 1 202 ? 13.579 11.170 10.590 1.00 92.62 202 GLU A CA 1
ATOM 1585 C C . GLU A 1 202 ? 12.975 10.428 9.394 1.00 92.62 202 GLU A C 1
ATOM 1587 O O . GLU A 1 202 ? 13.204 10.829 8.254 1.00 92.62 202 GLU A O 1
ATOM 1592 N N . GLN A 1 203 ? 12.146 9.404 9.629 1.00 89.94 203 GLN A N 1
ATOM 1593 C CA . GLN A 1 203 ? 11.431 8.701 8.556 1.00 89.94 203 GLN A CA 1
ATOM 1594 C C . GLN A 1 203 ? 10.551 9.666 7.752 1.00 89.94 203 GLN A C 1
ATOM 1596 O O . GLN A 1 203 ? 10.617 9.678 6.523 1.00 89.94 203 GLN A O 1
ATOM 1601 N N . LEU A 1 204 ? 9.814 10.547 8.436 1.00 89.75 204 LEU A N 1
ATOM 1602 C CA . LEU A 1 204 ? 8.918 11.544 7.835 1.00 89.75 204 LEU A CA 1
ATOM 1603 C C . LEU A 1 204 ? 9.626 12.619 6.987 1.00 89.75 204 LEU A C 1
ATOM 1605 O O . LEU A 1 204 ? 8.951 13.380 6.295 1.00 89.75 204 LEU A O 1
ATOM 1609 N N . LYS A 1 205 ? 10.966 12.690 6.995 1.00 91.38 205 LYS A N 1
ATOM 1610 C CA . LYS A 1 205 ? 11.718 13.518 6.032 1.00 91.38 205 LYS A CA 1
ATOM 1611 C C . LYS A 1 205 ? 11.677 12.940 4.616 1.00 91.38 205 LYS A C 1
ATOM 1613 O O . LYS A 1 205 ? 11.884 13.673 3.649 1.00 91.38 205 LYS A O 1
ATOM 1618 N N . SER A 1 206 ? 11.427 11.639 4.488 1.00 92.31 206 SER A N 1
ATOM 1619 C CA . SER A 1 206 ? 11.278 10.970 3.198 1.00 92.31 206 SER A CA 1
ATOM 1620 C C . SER A 1 206 ? 9.922 11.294 2.580 1.00 92.31 206 SER A C 1
ATOM 1622 O O . SER A 1 206 ? 8.902 11.343 3.261 1.00 92.31 206 SER A O 1
ATOM 1624 N N . LYS A 1 207 ? 9.899 11.489 1.260 1.00 92.19 207 LYS A N 1
ATOM 1625 C CA . LYS A 1 207 ? 8.671 11.834 0.530 1.00 92.19 207 LYS A CA 1
ATOM 1626 C C . LYS A 1 207 ? 7.697 10.664 0.391 1.00 92.19 207 LYS A C 1
ATOM 1628 O O . LYS A 1 207 ? 6.489 10.878 0.356 1.00 92.19 207 LYS A O 1
ATOM 1633 N N . TYR A 1 208 ? 8.230 9.449 0.293 1.00 92.31 208 TYR A N 1
ATOM 1634 C CA . TYR A 1 208 ? 7.464 8.222 0.114 1.00 92.31 208 TYR A CA 1
ATOM 1635 C C . TYR A 1 208 ? 7.809 7.262 1.248 1.00 92.31 208 TYR A C 1
ATOM 1637 O O . TYR A 1 208 ? 8.985 6.994 1.497 1.00 92.31 208 TYR A O 1
ATOM 1645 N N . LEU A 1 209 ? 6.779 6.763 1.926 1.00 91.38 209 LEU A N 1
ATOM 1646 C CA . LEU A 1 209 ? 6.881 5.771 2.989 1.00 91.38 209 LEU A CA 1
ATOM 1647 C C . LEU A 1 209 ? 6.124 4.527 2.540 1.00 91.38 209 LEU A C 1
ATOM 1649 O O . LEU A 1 209 ? 4.993 4.637 2.067 1.00 91.38 209 LEU A O 1
ATOM 1653 N N . VAL A 1 210 ? 6.765 3.366 2.653 1.00 87.56 210 VAL A N 1
ATOM 1654 C CA . VAL A 1 210 ? 6.143 2.081 2.320 1.00 87.56 210 VAL A CA 1
ATOM 1655 C C . VAL A 1 210 ? 5.775 1.397 3.616 1.00 87.56 210 VAL A C 1
ATOM 1657 O O . VAL A 1 210 ? 6.640 1.148 4.456 1.00 87.56 210 VAL A O 1
ATOM 1660 N N . ASP A 1 211 ? 4.499 1.069 3.729 1.00 85.81 211 ASP A N 1
ATOM 1661 C CA . ASP A 1 211 ? 4.001 0.156 4.738 1.00 85.81 211 ASP A CA 1
ATOM 1662 C C . ASP A 1 211 ? 3.818 -1.236 4.116 1.00 85.81 211 ASP A C 1
ATOM 1664 O O . ASP A 1 211 ? 3.334 -1.374 2.991 1.00 85.81 211 ASP A O 1
ATOM 1668 N N . ALA A 1 212 ? 4.292 -2.262 4.819 1.00 78.88 212 ALA A N 1
ATOM 1669 C CA . ALA A 1 212 ? 4.408 -3.626 4.319 1.00 78.88 212 ALA A CA 1
ATOM 1670 C C . ALA A 1 212 ? 3.986 -4.631 5.398 1.00 78.88 212 ALA A C 1
ATOM 1672 O O . ALA A 1 212 ? 4.805 -5.303 6.051 1.00 78.88 212 ALA A O 1
ATOM 1673 N N . THR A 1 213 ? 2.673 -4.756 5.545 1.00 72.50 213 THR A N 1
ATOM 1674 C CA . THR A 1 213 ? 2.008 -5.692 6.449 1.00 72.50 213 THR A CA 1
ATOM 1675 C C . THR A 1 213 ? 1.149 -6.691 5.670 1.00 72.50 213 THR A C 1
ATOM 1677 O O . THR A 1 213 ? 0.662 -6.406 4.575 1.00 72.50 213 THR A O 1
ATOM 1680 N N . ILE A 1 214 ? 1.014 -7.896 6.224 1.00 66.00 214 ILE A N 1
ATOM 1681 C CA . ILE A 1 214 ? 0.075 -8.928 5.748 1.00 66.00 214 ILE A CA 1
ATOM 1682 C C . ILE A 1 214 ? -1.102 -9.100 6.716 1.00 66.00 214 ILE A C 1
ATOM 1684 O O . ILE A 1 214 ? -1.991 -9.910 6.470 1.00 66.00 214 ILE A O 1
ATOM 1688 N N . PHE A 1 215 ? -1.080 -8.383 7.841 1.00 69.62 215 PHE A N 1
ATOM 1689 C CA . PHE A 1 215 ? -2.105 -8.454 8.869 1.00 69.62 215 PHE A CA 1
ATOM 1690 C C . PHE A 1 215 ? -3.059 -7.278 8.729 1.00 69.62 215 PHE A C 1
ATOM 1692 O O . PHE A 1 215 ? -2.668 -6.214 8.260 1.00 69.62 215 PHE A O 1
ATOM 1699 N N . ARG A 1 216 ? -4.305 -7.482 9.164 1.00 73.62 216 ARG A N 1
ATOM 1700 C CA . ARG A 1 216 ? -5.241 -6.375 9.338 1.00 73.62 216 ARG A CA 1
ATOM 1701 C C . ARG A 1 216 ? -4.804 -5.513 10.503 1.00 73.62 216 ARG A C 1
ATOM 1703 O O . ARG A 1 216 ? -4.550 -6.023 11.595 1.00 73.62 216 ARG A O 1
ATOM 1710 N N . GLU A 1 217 ? -4.799 -4.215 10.276 1.00 81.25 217 GLU A N 1
ATOM 1711 C CA . GLU A 1 217 ? -4.418 -3.227 11.265 1.00 81.25 217 GLU A CA 1
ATOM 1712 C C . GLU A 1 217 ? -5.634 -2.406 11.693 1.00 81.25 217 GLU A C 1
ATOM 1714 O O . GLU A 1 217 ? -6.624 -2.242 10.975 1.00 81.25 217 GLU A O 1
ATOM 1719 N N . TRP A 1 218 ? -5.584 -1.884 12.916 1.00 81.38 218 TRP A N 1
ATOM 1720 C CA . TRP A 1 218 ? -6.706 -1.161 13.522 1.00 81.38 218 TRP A C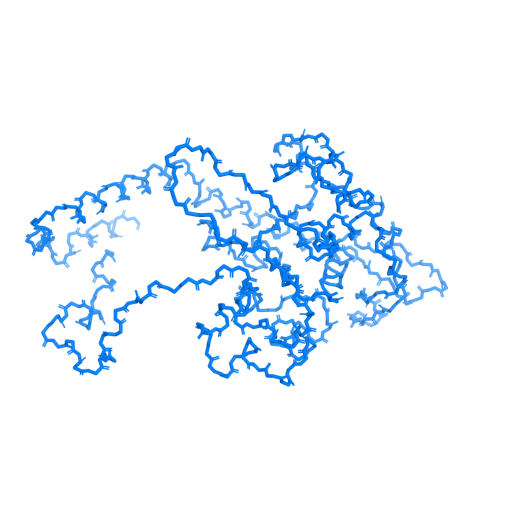A 1
ATOM 1721 C C . TRP A 1 218 ? -7.133 0.078 12.710 1.00 81.38 218 TRP A C 1
ATOM 1723 O O . TRP A 1 218 ? -8.285 0.523 12.781 1.00 81.38 218 TRP A O 1
ATOM 1733 N N . HIS A 1 219 ? -6.208 0.642 11.932 1.00 80.44 219 HIS A N 1
ATOM 1734 C CA . HIS A 1 219 ? -6.405 1.856 11.152 1.00 80.44 219 HIS A CA 1
ATOM 1735 C C . HIS A 1 219 ? -6.779 1.599 9.684 1.00 80.44 219 HIS A C 1
ATOM 1737 O O . HIS A 1 219 ? -7.141 2.555 8.997 1.00 80.44 219 HIS A O 1
ATOM 1743 N N . ASP A 1 220 ? -6.813 0.345 9.219 1.00 77.94 220 ASP A N 1
ATOM 1744 C CA . ASP A 1 220 ? -7.169 -0.001 7.831 1.00 77.94 220 ASP A CA 1
ATOM 1745 C C . ASP A 1 220 ? -8.541 0.549 7.431 1.00 77.94 220 ASP A C 1
ATOM 1747 O O . ASP A 1 220 ? -8.721 1.103 6.352 1.00 77.94 220 ASP A O 1
ATOM 1751 N N . SER A 1 221 ? -9.513 0.479 8.346 1.00 81.06 221 SER A N 1
ATOM 1752 C CA . SER A 1 221 ? -10.875 1.003 8.145 1.00 81.06 221 SER A CA 1
ATOM 1753 C C . SER A 1 221 ? -10.955 2.533 8.039 1.00 81.06 221 SER A C 1
ATOM 1755 O O . SER A 1 221 ? -11.997 3.082 7.679 1.00 81.06 221 SER A O 1
ATOM 1757 N N . ARG A 1 222 ? -9.869 3.237 8.375 1.00 81.31 222 ARG A N 1
ATOM 1758 C CA . ARG A 1 222 ? -9.772 4.705 8.401 1.00 81.31 222 ARG A CA 1
ATOM 1759 C C . ARG A 1 222 ? -8.931 5.245 7.238 1.00 81.31 222 ARG A C 1
ATOM 1761 O O . ARG A 1 222 ? -9.021 6.434 6.911 1.00 81.31 222 ARG A O 1
ATOM 1768 N N . LEU A 1 223 ? -8.144 4.388 6.587 1.00 82.50 223 LEU A N 1
ATOM 1769 C CA . LEU A 1 223 ? -7.375 4.710 5.391 1.00 82.50 223 LEU A CA 1
ATOM 1770 C C . LEU A 1 223 ? -8.178 4.362 4.134 1.00 82.50 223 LEU A C 1
ATOM 1772 O O . LEU A 1 223 ? -8.702 3.265 3.987 1.00 82.50 223 LEU A O 1
ATOM 1776 N N . PHE A 1 224 ? -8.263 5.305 3.196 1.00 85.38 224 PHE A N 1
ATOM 1777 C CA . PHE A 1 224 ? -8.922 5.078 1.912 1.00 85.38 224 PHE A CA 1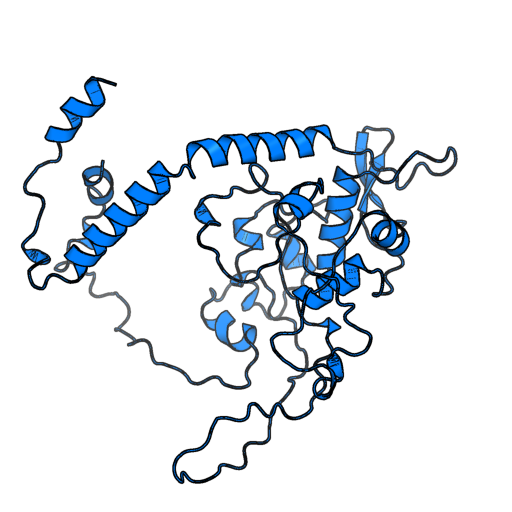
ATOM 1778 C C . PHE A 1 224 ? -7.879 5.117 0.798 1.00 85.38 224 PHE A C 1
ATOM 1780 O O . PHE A 1 224 ? -7.114 6.083 0.682 1.00 85.38 224 PHE A O 1
ATOM 1787 N N . ALA A 1 225 ? -7.861 4.068 -0.024 1.00 86.31 225 ALA A N 1
ATOM 1788 C CA . ALA A 1 225 ? -6.965 3.955 -1.168 1.00 86.31 225 ALA A CA 1
ATOM 1789 C C . ALA A 1 225 ? -7.153 5.123 -2.150 1.00 86.31 225 ALA A C 1
ATOM 1791 O O . ALA A 1 225 ? -8.263 5.621 -2.344 1.00 86.31 225 ALA A O 1
ATOM 1792 N N . CYS A 1 226 ? -6.047 5.579 -2.738 1.00 83.06 226 CYS A N 1
ATOM 1793 C CA . CYS A 1 226 ? -5.955 6.722 -3.655 1.00 83.06 226 CYS A CA 1
ATOM 1794 C C . CYS A 1 226 ? -6.429 8.070 -3.076 1.00 83.06 226 CYS A C 1
ATOM 1796 O O . CYS A 1 226 ? -6.489 9.059 -3.801 1.00 83.06 226 CYS A O 1
ATOM 1798 N N . ARG A 1 227 ? -6.730 8.129 -1.772 1.00 86.25 227 ARG A N 1
ATOM 1799 C CA . ARG A 1 227 ? -7.104 9.351 -1.046 1.00 86.25 227 ARG A CA 1
ATOM 1800 C C . ARG A 1 227 ? -6.159 9.643 0.113 1.00 86.25 227 ARG A C 1
ATOM 1802 O O . ARG A 1 227 ? -5.770 10.787 0.313 1.00 86.25 227 ARG A O 1
ATOM 1809 N N . HIS A 1 228 ? -5.816 8.619 0.890 1.00 86.56 228 HIS A N 1
ATOM 1810 C CA . HIS A 1 228 ? -4.915 8.733 2.040 1.00 86.56 228 HIS A CA 1
ATOM 1811 C C . HIS A 1 228 ? -3.596 7.991 1.822 1.00 86.56 228 HIS A C 1
ATOM 1813 O O . HIS A 1 228 ? -2.564 8.418 2.333 1.00 86.56 228 HIS A O 1
ATOM 1819 N N . VAL A 1 229 ? -3.639 6.901 1.054 1.00 88.75 229 VAL A N 1
ATOM 1820 C CA . VAL A 1 229 ? -2.500 6.032 0.746 1.00 88.75 229 VAL A CA 1
ATOM 1821 C C . VAL A 1 229 ? -2.604 5.528 -0.685 1.00 88.75 229 VAL A C 1
ATOM 1823 O O . VAL A 1 229 ? -3.702 5.451 -1.243 1.00 88.75 229 VAL A O 1
ATOM 1826 N N . VAL A 1 230 ? -1.470 5.176 -1.281 1.00 90.38 230 VAL A N 1
ATOM 1827 C CA . VAL A 1 230 ? -1.444 4.562 -2.606 1.00 90.38 230 VAL A CA 1
ATOM 1828 C C . VAL A 1 230 ? -1.327 3.048 -2.439 1.00 90.38 230 VAL A C 1
ATOM 1830 O O . VAL A 1 230 ? -0.377 2.598 -1.800 1.00 90.38 230 VAL A O 1
ATOM 1833 N N . PRO A 1 231 ? -2.288 2.262 -2.952 1.00 87.69 231 PRO A N 1
ATOM 1834 C CA . PRO A 1 231 ? -2.297 0.823 -2.738 1.00 87.69 231 PRO A CA 1
ATOM 1835 C C . PRO A 1 231 ? -1.151 0.130 -3.484 1.00 87.69 231 PRO A C 1
ATOM 1837 O O . PRO A 1 231 ? -0.927 0.380 -4.669 1.00 87.69 231 PRO A O 1
ATOM 1840 N N . LEU A 1 232 ? -0.479 -0.780 -2.783 1.00 81.75 232 LEU A N 1
ATOM 1841 C CA . LEU A 1 232 ? 0.465 -1.753 -3.329 1.00 81.75 232 LEU A CA 1
ATOM 1842 C C . LEU A 1 232 ? -0.120 -3.156 -3.133 1.00 81.75 232 LEU A C 1
ATOM 1844 O O . LEU A 1 232 ? -0.757 -3.430 -2.116 1.00 81.75 232 LEU A O 1
ATOM 1848 N N . ASP A 1 233 ? 0.066 -4.035 -4.110 1.00 78.38 233 ASP A N 1
ATOM 1849 C CA . ASP A 1 233 ? -0.486 -5.391 -4.086 1.00 78.38 233 ASP A CA 1
ATOM 1850 C C . ASP A 1 233 ? 0.360 -6.340 -3.231 1.00 78.38 233 ASP A C 1
ATOM 1852 O O . ASP A 1 233 ? 1.258 -6.953 -3.771 1.00 78.38 233 ASP A O 1
ATOM 1856 N N . ASN A 1 234 ? 0.100 -6.494 -1.928 1.00 68.88 234 ASN A N 1
ATOM 1857 C CA . ASN A 1 234 ? 0.924 -7.259 -0.957 1.00 68.88 234 ASN A CA 1
ATOM 1858 C C . ASN A 1 234 ? 0.895 -8.787 -1.077 1.00 68.88 234 ASN A C 1
ATOM 1860 O O . ASN A 1 234 ? 1.308 -9.496 -0.152 1.00 68.88 234 ASN A O 1
ATOM 1864 N N . ARG A 1 235 ? 0.446 -9.323 -2.211 1.00 68.19 235 ARG A N 1
ATOM 1865 C CA . ARG A 1 235 ? 0.316 -10.766 -2.370 1.00 68.19 235 ARG A CA 1
ATOM 1866 C C . ARG A 1 235 ? 1.662 -11.466 -2.508 1.00 68.19 235 ARG A C 1
ATOM 1868 O O . ARG A 1 235 ? 2.628 -11.012 -3.118 1.00 68.19 235 ARG A O 1
ATOM 1875 N N . VAL A 1 236 ? 1.684 -12.655 -1.919 1.00 50.91 236 VAL A N 1
ATOM 1876 C CA . VAL A 1 236 ? 2.862 -13.505 -1.747 1.00 50.91 236 VAL A CA 1
ATOM 1877 C C . VAL A 1 236 ? 3.279 -14.333 -2.990 1.00 50.91 236 VAL A C 1
ATOM 1879 O O . VAL A 1 236 ? 4.410 -14.833 -2.969 1.00 50.91 236 VAL A O 1
ATOM 1882 N N . PRO A 1 237 ? 2.520 -14.491 -4.103 1.00 52.19 237 PRO A N 1
ATOM 1883 C CA . PRO A 1 237 ? 3.006 -15.288 -5.225 1.00 52.19 237 PRO A CA 1
ATOM 1884 C C . PRO A 1 237 ? 4.048 -14.528 -6.075 1.00 52.19 237 PRO A C 1
ATOM 1886 O O . PRO A 1 237 ? 3.770 -13.754 -6.974 1.00 52.19 237 PRO A O 1
ATOM 1889 N N . LEU A 1 238 ? 5.300 -14.738 -5.674 1.00 51.69 238 LEU A N 1
ATOM 1890 C CA . LEU A 1 238 ? 6.545 -15.032 -6.402 1.00 51.69 238 LEU A CA 1
ATOM 1891 C C . LEU A 1 238 ? 6.968 -14.367 -7.732 1.00 51.69 238 LEU A C 1
ATOM 1893 O O . LEU A 1 238 ? 8.170 -14.414 -7.972 1.00 51.69 238 LEU A O 1
ATOM 1897 N N . ASP A 1 239 ? 6.170 -13.638 -8.515 1.00 52.25 239 ASP A N 1
ATOM 1898 C CA . ASP A 1 239 ? 6.666 -13.102 -9.810 1.00 52.25 239 ASP A CA 1
ATOM 1899 C C . ASP A 1 239 ? 6.341 -11.628 -10.110 1.00 52.25 239 ASP A C 1
ATOM 1901 O O . ASP A 1 239 ? 7.207 -10.942 -10.647 1.00 52.25 239 ASP A O 1
ATOM 1905 N N . ASN A 1 240 ? 5.205 -11.088 -9.670 1.00 54.28 240 ASN A N 1
ATOM 1906 C CA . ASN A 1 240 ? 4.717 -9.780 -10.144 1.00 54.28 240 ASN A CA 1
ATOM 1907 C C . ASN A 1 240 ? 4.803 -8.592 -9.157 1.00 54.28 240 ASN A C 1
ATOM 1909 O O . ASN A 1 240 ? 4.729 -7.454 -9.609 1.00 54.28 240 ASN A O 1
ATOM 1913 N N . TRP A 1 241 ? 5.006 -8.802 -7.843 1.00 60.69 241 TRP A N 1
ATOM 1914 C CA . TRP A 1 241 ? 5.141 -7.703 -6.849 1.00 60.69 241 TRP A CA 1
ATOM 1915 C C . TRP A 1 241 ? 6.171 -6.644 -7.280 1.00 60.69 241 TRP A C 1
ATOM 1917 O O . TRP A 1 241 ? 6.028 -5.452 -7.009 1.00 60.69 241 TRP A O 1
ATOM 1927 N N . TYR A 1 242 ? 7.233 -7.101 -7.950 1.00 64.19 242 TYR A N 1
ATOM 1928 C CA . TYR A 1 242 ? 8.260 -6.244 -8.523 1.00 64.19 242 TYR A CA 1
ATOM 1929 C C . TYR A 1 242 ? 7.616 -5.166 -9.427 1.00 64.19 242 TYR A C 1
ATOM 1931 O O . TYR A 1 242 ? 7.899 -3.980 -9.264 1.00 64.19 242 TYR A O 1
ATOM 1939 N N . ASP A 1 243 ? 6.743 -5.559 -10.359 1.00 70.62 243 ASP A N 1
ATOM 1940 C CA . ASP A 1 243 ? 6.290 -4.666 -11.431 1.00 70.62 243 ASP A CA 1
ATOM 1941 C C . ASP A 1 243 ? 5.464 -3.517 -10.859 1.00 70.62 243 ASP A C 1
ATOM 1943 O O . ASP A 1 243 ? 5.606 -2.379 -11.304 1.00 70.62 243 ASP A O 1
ATOM 1947 N N . ASP A 1 244 ? 4.673 -3.789 -9.822 1.00 78.75 244 ASP A N 1
ATOM 1948 C CA . ASP A 1 244 ? 3.827 -2.791 -9.174 1.00 78.75 244 ASP A CA 1
ATOM 1949 C C . ASP A 1 244 ? 4.658 -1.771 -8.386 1.00 78.75 244 ASP A C 1
ATOM 1951 O O . ASP A 1 244 ? 4.465 -0.565 -8.551 1.00 78.75 244 ASP A O 1
ATOM 1955 N N . LEU A 1 245 ? 5.632 -2.219 -7.580 1.00 83.38 245 LEU A N 1
ATOM 1956 C CA . LEU A 1 245 ? 6.473 -1.306 -6.798 1.00 83.38 245 LEU A CA 1
ATOM 1957 C C . LEU A 1 245 ? 7.261 -0.359 -7.711 1.00 83.38 245 LEU A C 1
ATOM 1959 O O . LEU A 1 245 ? 7.254 0.856 -7.500 1.00 83.38 245 LEU A O 1
ATOM 1963 N N . TYR A 1 246 ? 7.934 -0.894 -8.731 1.00 84.75 246 TYR A N 1
ATOM 1964 C CA . TYR A 1 246 ? 8.732 -0.069 -9.634 1.00 84.75 246 TYR A CA 1
ATOM 1965 C C . TYR A 1 246 ? 7.869 0.784 -10.560 1.00 84.75 246 TYR A C 1
ATOM 1967 O O . TYR A 1 246 ? 8.215 1.943 -10.771 1.00 84.75 246 TYR A O 1
ATOM 1975 N N . SER A 1 247 ? 6.729 0.283 -11.048 1.00 85.06 247 SER A N 1
ATOM 1976 C CA . SER A 1 247 ? 5.789 1.096 -11.833 1.00 85.06 247 SER A CA 1
ATOM 1977 C C . SER A 1 247 ? 5.257 2.274 -11.026 1.00 85.06 247 SER A C 1
ATOM 1979 O O . SER A 1 247 ? 5.233 3.400 -11.527 1.00 85.06 247 SER A O 1
ATOM 1981 N N . LEU A 1 248 ? 4.885 2.043 -9.764 1.00 88.06 248 LEU A N 1
ATOM 1982 C CA . LEU A 1 248 ? 4.368 3.087 -8.888 1.00 88.06 248 LEU A CA 1
ATOM 1983 C C . LEU A 1 248 ? 5.427 4.145 -8.578 1.00 88.06 248 LEU A C 1
ATOM 1985 O O . LEU A 1 248 ? 5.169 5.347 -8.655 1.00 88.06 248 LEU A O 1
ATOM 1989 N N . MET A 1 249 ? 6.632 3.699 -8.229 1.00 89.31 249 MET A N 1
ATOM 1990 C CA . MET A 1 249 ? 7.717 4.603 -7.863 1.00 89.31 249 MET A CA 1
ATOM 1991 C C . MET A 1 249 ? 8.234 5.363 -9.082 1.00 89.31 249 MET A C 1
ATOM 1993 O O . MET A 1 249 ? 8.421 6.572 -8.990 1.00 89.31 249 MET A O 1
ATOM 1997 N N . ALA A 1 250 ? 8.366 4.715 -10.242 1.00 88.69 250 ALA A N 1
ATOM 1998 C CA . ALA A 1 250 ? 8.706 5.386 -11.494 1.00 88.69 250 ALA A CA 1
ATOM 1999 C C . ALA A 1 250 ? 7.637 6.408 -11.910 1.00 88.69 250 ALA A C 1
ATOM 2001 O O . ALA A 1 250 ? 7.990 7.466 -12.418 1.00 88.69 250 ALA A O 1
ATOM 2002 N N . TYR A 1 251 ? 6.351 6.147 -11.654 1.00 89.19 251 TYR A N 1
ATOM 2003 C CA . TYR A 1 251 ? 5.272 7.099 -11.929 1.00 89.19 251 TYR A CA 1
ATOM 2004 C C . TYR A 1 251 ? 5.383 8.372 -11.081 1.00 89.19 251 TYR A C 1
ATOM 2006 O O . TYR A 1 251 ? 5.315 9.480 -11.614 1.00 89.19 251 TYR A O 1
ATOM 2014 N N . PHE A 1 252 ? 5.598 8.250 -9.769 1.00 91.62 252 PHE A N 1
ATOM 2015 C CA . PHE A 1 252 ? 5.689 9.428 -8.902 1.00 91.62 252 PHE A CA 1
ATOM 2016 C C . PHE A 1 252 ? 7.042 10.142 -8.987 1.00 91.62 252 PHE A C 1
ATOM 2018 O O . PHE A 1 252 ? 7.080 11.370 -9.066 1.00 91.62 252 PHE A O 1
ATOM 2025 N N . ILE A 1 253 ? 8.147 9.396 -8.988 1.00 92.25 253 ILE A N 1
ATOM 2026 C CA . ILE A 1 253 ? 9.510 9.949 -9.000 1.00 92.25 253 ILE A CA 1
ATOM 2027 C C . ILE A 1 253 ? 9.905 10.416 -10.408 1.00 92.25 253 ILE A C 1
ATOM 2029 O O . ILE A 1 253 ? 10.610 11.414 -10.549 1.00 92.25 253 ILE A O 1
ATOM 2033 N N . GLY A 1 254 ? 9.423 9.734 -11.448 1.00 89.00 254 GLY A N 1
ATOM 2034 C CA . GLY A 1 254 ? 9.865 9.909 -12.829 1.00 89.00 254 GLY A CA 1
ATOM 2035 C C . GLY A 1 254 ? 11.171 9.167 -13.134 1.00 89.00 254 GLY A C 1
ATOM 2036 O O . GLY A 1 254 ? 11.920 8.785 -12.237 1.00 89.00 254 GLY A O 1
ATOM 2037 N N . THR A 1 255 ? 11.467 8.974 -14.422 1.00 83.69 255 THR A N 1
ATOM 2038 C CA . THR A 1 255 ? 12.679 8.267 -14.895 1.00 83.69 255 THR A CA 1
ATOM 2039 C C . THR A 1 255 ? 13.789 9.197 -15.399 1.00 83.69 255 THR A C 1
ATOM 2041 O O . THR A 1 255 ? 14.758 8.744 -16.002 1.00 83.69 255 THR A O 1
ATOM 2044 N N . GLY A 1 256 ? 13.699 10.503 -15.125 1.00 74.25 256 GLY A N 1
ATOM 2045 C CA . GLY A 1 256 ? 14.726 11.486 -15.494 1.00 74.25 256 GLY A CA 1
ATOM 2046 C C . GLY A 1 256 ? 14.343 12.324 -16.712 1.00 74.25 256 GLY A C 1
ATOM 2047 O O . GLY A 1 256 ? 13.196 12.738 -16.812 1.00 74.25 256 GLY A O 1
ATOM 2048 N N . LYS A 1 257 ? 15.295 12.658 -17.599 1.00 61.53 257 LYS A N 1
ATOM 2049 C CA . LYS A 1 257 ? 15.075 13.483 -18.811 1.00 61.53 257 LYS A CA 1
ATOM 2050 C C . LYS A 1 257 ? 15.156 12.625 -20.076 1.00 61.53 257 LYS A C 1
ATOM 2052 O O . LYS A 1 257 ? 16.017 11.759 -20.158 1.00 61.53 257 LYS A O 1
ATOM 2057 N N . LEU A 1 258 ? 14.324 12.934 -21.077 1.00 61.53 258 LEU A N 1
ATOM 2058 C CA . LEU A 1 258 ? 14.420 12.370 -22.430 1.00 61.53 258 LEU A CA 1
ATOM 2059 C C . LEU A 1 258 ? 15.832 12.573 -22.999 1.00 61.53 258 LEU A C 1
ATOM 2061 O O . LEU A 1 258 ? 16.250 13.709 -23.244 1.00 61.53 258 LEU A O 1
ATOM 2065 N N . SER A 1 259 ? 16.549 11.479 -23.255 1.00 51.50 259 SER A N 1
ATOM 2066 C CA . SER A 1 259 ? 17.664 11.513 -24.197 1.00 51.50 259 SER A CA 1
ATOM 2067 C C . SER A 1 259 ? 17.075 11.731 -25.590 1.00 51.50 259 SER A C 1
ATOM 2069 O O . SER A 1 259 ? 16.092 11.089 -25.950 1.00 51.50 259 SER A O 1
ATOM 2071 N N . LYS A 1 260 ? 17.649 12.634 -26.398 1.00 53.62 260 LYS A N 1
ATOM 2072 C CA . LYS A 1 260 ? 17.128 12.974 -27.742 1.00 53.62 260 LYS A CA 1
ATOM 2073 C C . LYS A 1 260 ? 16.972 11.758 -28.676 1.00 53.62 260 LYS A C 1
ATOM 2075 O O . LYS A 1 260 ? 16.270 11.869 -29.676 1.00 53.62 260 LYS A O 1
ATOM 2080 N N . ASN A 1 261 ? 17.592 10.627 -28.334 1.00 52.44 261 ASN A N 1
ATOM 2081 C CA . ASN A 1 261 ? 17.578 9.388 -29.106 1.00 52.44 261 ASN A CA 1
ATOM 2082 C C . ASN A 1 261 ? 16.660 8.293 -28.520 1.00 52.44 261 ASN A C 1
ATOM 2084 O O . ASN A 1 261 ? 16.436 7.293 -29.191 1.00 52.44 261 ASN A O 1
ATOM 2088 N N . GLU A 1 262 ? 16.108 8.469 -27.314 1.00 55.09 262 GLU A N 1
ATOM 2089 C CA . GLU A 1 262 ? 15.263 7.478 -26.630 1.00 55.09 262 GLU A CA 1
ATOM 2090 C C . GLU A 1 262 ? 13.893 8.099 -26.334 1.00 55.09 262 GLU A C 1
ATOM 2092 O O . GLU A 1 262 ? 13.663 8.705 -25.288 1.00 55.09 262 GLU A O 1
ATOM 2097 N N . GLN A 1 263 ? 12.975 7.994 -27.299 1.00 53.44 263 GLN A N 1
ATOM 2098 C CA . GLN A 1 263 ? 11.570 8.380 -27.111 1.00 53.44 263 GLN A CA 1
ATOM 2099 C C . GLN A 1 263 ? 10.771 7.336 -26.311 1.00 53.44 263 GLN A C 1
ATOM 2101 O O . GLN A 1 263 ? 9.646 7.612 -25.899 1.00 53.44 263 GLN A O 1
ATOM 2106 N N . GLU A 1 264 ? 11.339 6.152 -26.081 1.00 56.72 264 GLU A N 1
ATOM 2107 C CA . GLU A 1 264 ? 10.714 5.058 -25.339 1.00 56.72 264 GLU A CA 1
ATOM 2108 C C . GLU A 1 264 ? 11.314 4.965 -23.930 1.00 56.72 264 GLU A C 1
ATOM 2110 O O . GLU A 1 264 ? 12.528 5.003 -23.759 1.00 56.72 264 GLU A O 1
ATOM 2115 N N . GLY A 1 265 ? 10.461 4.855 -22.905 1.00 62.91 265 GLY A N 1
ATOM 2116 C CA . GLY A 1 265 ? 10.897 4.713 -21.506 1.00 62.91 265 GLY A CA 1
ATOM 2117 C C . GLY A 1 265 ? 10.952 5.991 -20.663 1.00 62.91 265 GLY A C 1
ATOM 2118 O O . GLY A 1 265 ? 11.316 5.937 -19.486 1.00 62.91 265 GLY A O 1
ATOM 2119 N N . TYR A 1 266 ? 10.526 7.130 -21.209 1.00 80.81 266 TYR A N 1
ATOM 2120 C CA . TYR A 1 266 ? 10.372 8.357 -20.430 1.00 80.81 266 TYR A CA 1
ATOM 2121 C C . TYR A 1 266 ? 9.075 8.362 -19.608 1.00 80.81 266 TYR A C 1
ATOM 2123 O O . TYR A 1 266 ? 7.980 8.212 -20.151 1.00 80.81 266 TYR A O 1
ATOM 2131 N N . MET A 1 267 ? 9.195 8.606 -18.305 1.00 85.75 267 MET A N 1
ATOM 2132 C CA . MET A 1 267 ? 8.083 8.857 -17.392 1.00 85.75 267 MET A CA 1
ATOM 2133 C C . MET A 1 267 ? 8.325 10.191 -16.672 1.00 85.75 267 MET A C 1
ATOM 2135 O O . MET A 1 267 ? 9.321 10.307 -15.948 1.00 85.75 267 MET A O 1
ATOM 2139 N N . PRO A 1 268 ? 7.464 11.213 -16.856 1.00 86.69 268 PRO A N 1
ATOM 2140 C CA . PRO A 1 268 ? 7.547 12.424 -16.050 1.00 86.69 268 PRO A CA 1
ATOM 2141 C C . PRO A 1 268 ? 7.161 12.134 -14.594 1.00 86.69 268 PRO A C 1
ATOM 2143 O O . PRO A 1 268 ? 6.400 11.215 -14.306 1.00 86.69 268 PRO A O 1
ATOM 2146 N N . SER A 1 269 ? 7.671 12.952 -13.678 1.00 90.44 269 SER A N 1
ATOM 2147 C CA . SER A 1 269 ? 7.288 12.895 -12.266 1.00 90.44 269 SER A CA 1
ATOM 2148 C C . SER A 1 269 ? 5.868 13.432 -12.049 1.00 90.44 269 SER A C 1
ATOM 2150 O O . SER A 1 269 ? 5.529 14.510 -12.543 1.00 90.44 269 SER A O 1
ATOM 2152 N N . HIS A 1 270 ? 5.078 12.712 -11.250 1.00 92.12 270 HIS A N 1
ATOM 2153 C CA . HIS A 1 270 ? 3.710 13.064 -10.835 1.00 92.12 270 HIS A CA 1
ATOM 2154 C C . HIS A 1 270 ? 3.676 13.622 -9.405 1.00 92.12 270 HIS A C 1
ATOM 2156 O O . HIS A 1 270 ? 2.983 13.150 -8.497 1.00 92.12 270 HIS A O 1
ATOM 2162 N N . ASP A 1 271 ? 4.507 14.636 -9.184 1.00 93.12 271 ASP A N 1
ATOM 2163 C CA . ASP A 1 271 ? 4.696 15.279 -7.887 1.00 93.12 271 ASP A CA 1
ATOM 2164 C C . ASP A 1 271 ? 3.451 16.001 -7.368 1.00 93.12 271 ASP A C 1
ATOM 2166 O O . ASP A 1 271 ? 3.245 16.109 -6.154 1.00 93.12 271 ASP A O 1
ATOM 2170 N N . PHE A 1 272 ? 2.631 16.516 -8.283 1.00 93.75 272 PHE A N 1
ATOM 2171 C CA . PHE A 1 272 ? 1.401 17.215 -7.943 1.00 93.75 272 PHE A CA 1
ATOM 2172 C C . PHE A 1 272 ? 0.375 16.249 -7.340 1.00 93.75 272 PHE A C 1
ATOM 2174 O O . PHE A 1 272 ? -0.172 16.516 -6.269 1.00 93.75 272 PHE A O 1
ATOM 2181 N N . GLU A 1 273 ? 0.183 15.100 -7.979 1.00 92.38 273 GLU A N 1
ATOM 2182 C CA . GLU A 1 273 ? -0.703 14.022 -7.554 1.00 92.38 273 GLU A CA 1
ATOM 2183 C C . GLU A 1 273 ? -0.250 13.458 -6.205 1.00 92.38 273 GLU A C 1
ATOM 2185 O O . GLU A 1 273 ? -1.054 13.350 -5.276 1.00 92.38 273 GLU A O 1
ATOM 2190 N N . ALA A 1 274 ? 1.053 13.190 -6.049 1.00 92.50 274 ALA A N 1
ATOM 2191 C CA . ALA A 1 274 ? 1.622 12.743 -4.777 1.00 92.50 274 ALA A CA 1
ATOM 2192 C C . ALA A 1 274 ? 1.349 13.749 -3.645 1.00 92.50 274 ALA A C 1
ATOM 2194 O O . ALA A 1 274 ? 0.916 13.373 -2.553 1.00 92.50 274 ALA A O 1
ATOM 2195 N N . ARG A 1 275 ? 1.559 15.048 -3.905 1.00 93.75 275 ARG A N 1
ATOM 2196 C CA . ARG A 1 275 ? 1.305 16.114 -2.924 1.00 93.75 275 ARG A CA 1
ATOM 2197 C C . ARG A 1 275 ? -0.173 16.220 -2.563 1.00 93.75 275 ARG A C 1
ATOM 2199 O O . ARG A 1 275 ? -0.486 16.460 -1.394 1.00 93.75 275 ARG A O 1
ATOM 2206 N N . MET A 1 276 ? -1.062 16.064 -3.543 1.00 93.69 276 MET A N 1
ATOM 2207 C CA . MET A 1 276 ? -2.506 16.092 -3.330 1.00 93.69 276 MET A CA 1
ATOM 2208 C C . MET A 1 276 ? -2.932 14.974 -2.373 1.00 93.69 276 MET A C 1
ATOM 2210 O O . MET A 1 276 ? -3.567 15.268 -1.361 1.00 93.69 276 MET A O 1
ATOM 2214 N N . ILE A 1 277 ? -2.521 13.729 -2.636 1.00 92.75 277 ILE A N 1
ATOM 2215 C CA . ILE A 1 277 ? -2.840 12.569 -1.786 1.00 92.75 277 ILE A CA 1
ATOM 2216 C C . ILE A 1 277 ? -2.277 12.772 -0.372 1.00 92.75 277 ILE A C 1
ATOM 2218 O O . ILE A 1 277 ? -2.997 12.618 0.613 1.00 92.75 277 ILE A O 1
ATOM 2222 N N . ALA A 1 278 ? -1.017 13.202 -0.253 1.00 92.94 278 ALA A N 1
ATOM 2223 C CA . ALA A 1 278 ? -0.388 13.438 1.047 1.00 92.94 278 ALA A CA 1
ATOM 2224 C C . ALA A 1 278 ? -1.103 14.533 1.861 1.00 92.94 278 ALA A C 1
ATOM 2226 O O . ALA A 1 278 ? -1.298 14.396 3.070 1.00 92.94 278 ALA A O 1
ATOM 2227 N N . SER A 1 279 ? -1.531 15.614 1.203 1.00 93.31 279 SER A N 1
ATOM 2228 C CA . SER A 1 279 ? -2.243 16.716 1.859 1.00 93.31 279 SER A CA 1
ATOM 2229 C C . SER A 1 279 ? -3.646 16.294 2.300 1.00 93.31 279 SER A C 1
ATOM 2231 O O . SER A 1 279 ? -4.021 16.551 3.440 1.00 93.31 279 SER A O 1
ATOM 2233 N N . GLN A 1 280 ? -4.382 15.563 1.459 1.00 93.19 280 GLN A N 1
ATOM 2234 C CA . GLN A 1 280 ? -5.689 15.005 1.819 1.00 93.19 280 GLN A CA 1
ATOM 2235 C C . GLN A 1 280 ? -5.594 14.018 2.989 1.00 93.19 280 GLN A C 1
ATOM 2237 O O . GLN A 1 280 ? -6.416 14.079 3.904 1.00 93.19 280 GLN A O 1
ATOM 2242 N N . SER A 1 281 ? -4.575 13.154 2.986 1.00 90.94 281 SER A N 1
ATOM 2243 C CA . SER A 1 281 ? -4.271 12.230 4.084 1.00 90.94 281 SER A CA 1
ATOM 2244 C C . SER A 1 281 ? -4.052 12.978 5.399 1.00 90.94 281 SER A C 1
ATOM 2246 O O . SER A 1 281 ? -4.735 12.724 6.394 1.00 90.94 281 SER A O 1
ATOM 2248 N N . ARG A 1 282 ? -3.177 13.992 5.381 1.00 91.50 282 ARG A N 1
ATOM 2249 C CA . ARG A 1 282 ? -2.868 14.822 6.550 1.00 91.50 282 ARG A CA 1
ATOM 2250 C C . ARG A 1 282 ? -4.092 15.571 7.073 1.00 91.50 282 ARG A C 1
ATOM 2252 O O . ARG A 1 282 ? -4.325 15.605 8.280 1.00 91.50 282 ARG A O 1
ATOM 2259 N N . ASP A 1 283 ? -4.867 16.175 6.181 1.00 93.00 283 ASP A N 1
ATOM 2260 C CA . ASP A 1 283 ? -6.035 16.972 6.556 1.00 93.00 283 ASP A CA 1
ATOM 2261 C C . ASP A 1 283 ? -7.170 16.097 7.096 1.00 93.00 283 ASP A C 1
ATOM 2263 O O . ASP A 1 283 ? -7.929 16.539 7.961 1.00 93.00 283 ASP A O 1
ATOM 2267 N N . ARG A 1 284 ? -7.284 14.845 6.632 1.00 89.81 284 ARG A N 1
ATOM 2268 C CA . ARG A 1 284 ? -8.200 13.868 7.225 1.00 89.81 284 ARG A CA 1
ATOM 2269 C C . ARG A 1 284 ? -7.718 13.422 8.597 1.00 89.81 284 ARG A C 1
ATOM 2271 O O . ARG A 1 284 ? -8.527 13.443 9.519 1.00 89.81 284 ARG A O 1
ATOM 2278 N N . ALA A 1 285 ? -6.447 13.046 8.738 1.00 89.25 285 ALA A N 1
ATOM 2279 C CA . ALA A 1 285 ? -5.888 12.574 10.005 1.00 89.25 285 ALA A CA 1
ATOM 2280 C C . ALA A 1 285 ? -6.116 13.598 11.131 1.00 89.25 285 ALA A C 1
ATOM 2282 O O . ALA A 1 285 ? -6.645 13.246 12.179 1.00 89.25 285 ALA A O 1
ATOM 2283 N N . LYS A 1 286 ? -5.883 14.889 10.857 1.00 90.56 286 LYS A N 1
ATOM 2284 C CA . LYS A 1 286 ? -6.155 15.994 11.797 1.00 90.56 286 LYS A CA 1
ATOM 2285 C C . LYS A 1 286 ? -7.614 16.128 12.248 1.00 90.56 286 LYS A C 1
ATOM 2287 O O . LYS A 1 286 ? -7.875 16.815 13.227 1.00 90.56 286 LYS A O 1
ATOM 2292 N N . LYS A 1 287 ? -8.565 15.558 11.507 1.00 89.94 287 LYS A N 1
ATOM 2293 C CA . LYS A 1 287 ? -10.001 15.655 11.803 1.00 89.94 287 LYS A CA 1
ATOM 2294 C C . LYS A 1 287 ? -10.563 14.429 12.516 1.00 89.94 287 LYS A C 1
ATOM 2296 O O . LYS A 1 287 ? -11.640 14.550 13.079 1.00 89.94 287 LYS A O 1
ATOM 2301 N N . VAL A 1 288 ? -9.917 13.266 12.398 1.00 88.12 288 VAL A N 1
ATOM 2302 C CA . VAL A 1 288 ? -10.493 11.974 12.836 1.00 88.12 288 VAL A CA 1
ATOM 2303 C C . VAL A 1 288 ? -9.591 11.163 13.764 1.00 88.12 288 VAL A C 1
ATOM 2305 O O . VAL A 1 288 ? -9.973 10.071 14.174 1.00 88.12 288 VAL A O 1
ATOM 2308 N N . LEU A 1 289 ? -8.380 11.651 14.028 1.00 86.75 289 LEU A N 1
ATOM 2309 C CA . LEU A 1 289 ? -7.400 11.057 14.936 1.00 86.75 289 LEU A CA 1
ATOM 2310 C C . LEU A 1 289 ? -6.855 12.137 15.877 1.00 86.75 289 LEU A C 1
ATOM 2312 O O . LEU A 1 289 ? -5.644 12.251 16.055 1.00 86.75 289 LEU A O 1
ATOM 2316 N N . ARG A 1 290 ? -7.735 12.996 16.399 1.00 91.25 290 ARG A N 1
ATOM 2317 C CA . ARG A 1 290 ? -7.345 13.956 17.433 1.00 91.25 290 ARG A CA 1
ATOM 2318 C C . ARG A 1 290 ? -7.252 13.246 18.777 1.00 91.25 290 ARG A C 1
ATOM 2320 O O . ARG A 1 290 ? -7.854 12.186 18.959 1.00 91.25 290 ARG A O 1
ATOM 2327 N N . ASP A 1 291 ? -6.550 13.857 19.719 1.00 92.69 291 ASP A N 1
ATOM 2328 C CA . ASP A 1 291 ? -6.400 13.299 21.062 1.00 92.69 291 ASP A CA 1
ATOM 2329 C C . ASP A 1 291 ? -7.777 13.110 21.727 1.00 92.69 291 ASP A C 1
ATOM 2331 O O . ASP A 1 291 ? -8.051 12.047 22.284 1.00 92.69 291 ASP A O 1
ATOM 2335 N N . GLU A 1 292 ? -8.707 14.056 21.532 1.00 94.25 292 GLU A N 1
ATOM 2336 C CA . GLU A 1 292 ? -10.069 13.952 22.074 1.00 94.25 292 GLU A CA 1
ATOM 2337 C C . GLU A 1 292 ? -10.867 12.797 21.443 1.00 94.25 292 GLU A C 1
ATOM 2339 O O . GLU A 1 292 ? -11.690 12.165 22.106 1.00 94.25 292 GLU A O 1
ATOM 2344 N N . ASP A 1 293 ? -10.619 12.485 20.163 1.00 91.44 293 ASP A N 1
ATOM 2345 C CA . ASP A 1 293 ? -11.288 11.371 19.481 1.00 91.44 293 ASP A CA 1
ATOM 2346 C C . ASP A 1 293 ? -10.850 10.021 20.086 1.00 91.44 293 ASP A C 1
ATOM 2348 O O . ASP A 1 293 ? -11.659 9.096 20.190 1.00 91.44 293 ASP A O 1
ATOM 2352 N N . ILE A 1 294 ? -9.584 9.906 20.512 1.00 90.19 294 ILE A N 1
ATOM 2353 C CA . ILE A 1 294 ? -9.039 8.702 21.159 1.00 90.19 294 ILE A CA 1
ATOM 2354 C C . ILE A 1 294 ? -9.600 8.552 22.574 1.00 90.19 294 ILE A C 1
ATOM 2356 O O . ILE A 1 294 ? -9.996 7.449 22.955 1.00 90.19 294 ILE A O 1
ATOM 2360 N N . GLU A 1 295 ? -9.681 9.641 23.340 1.00 94.50 295 GLU A N 1
ATOM 2361 C CA . GLU A 1 295 ? -10.256 9.627 24.690 1.00 94.50 295 GLU A CA 1
ATOM 2362 C C . GLU A 1 295 ? -11.724 9.184 24.676 1.00 94.50 295 GLU A C 1
ATOM 2364 O O . GLU A 1 295 ? -12.108 8.271 25.411 1.00 94.50 295 GLU A O 1
ATOM 2369 N N . VAL A 1 296 ? -12.536 9.767 23.786 1.00 94.31 296 VAL A N 1
ATOM 2370 C CA . VAL A 1 296 ? -13.949 9.391 23.630 1.00 94.31 296 VAL A CA 1
ATOM 2371 C C . VAL A 1 296 ? -14.081 7.943 23.162 1.00 94.31 296 VAL A C 1
ATOM 2373 O O . VAL A 1 296 ? -14.921 7.208 23.681 1.00 94.31 296 VAL A O 1
ATOM 2376 N N . TYR A 1 297 ? -13.243 7.506 22.216 1.00 90.69 297 TYR A N 1
ATOM 2377 C CA . TYR A 1 297 ? -13.244 6.119 21.754 1.00 90.69 297 TYR A CA 1
ATOM 2378 C C . TYR A 1 297 ? -12.950 5.135 22.893 1.00 90.69 297 TYR A C 1
ATOM 2380 O O . TYR A 1 297 ? -13.670 4.149 23.043 1.00 90.69 297 TYR A O 1
ATOM 2388 N N . MET A 1 298 ? -11.933 5.407 23.717 1.00 93.50 298 MET A N 1
ATOM 2389 C CA . MET A 1 298 ? -11.574 4.544 24.847 1.00 93.50 298 MET A CA 1
ATOM 2390 C C . MET A 1 298 ? -12.660 4.530 25.924 1.00 93.50 298 MET A C 1
ATOM 2392 O O . MET A 1 298 ? -12.966 3.466 26.456 1.00 93.50 298 MET A O 1
ATOM 2396 N N . LEU A 1 299 ? -13.292 5.673 26.210 1.00 95.31 299 LEU A N 1
ATOM 2397 C CA . LEU A 1 299 ? -14.424 5.735 27.135 1.00 95.31 299 LEU A CA 1
ATOM 2398 C C . LEU A 1 299 ? -15.598 4.879 26.644 1.00 95.31 299 LEU A C 1
ATOM 2400 O O . LEU A 1 299 ? -16.099 4.047 27.397 1.00 95.31 299 LEU A O 1
ATOM 2404 N N . LEU A 1 300 ? -16.018 5.053 25.387 1.00 93.25 300 LEU A N 1
ATOM 2405 C CA . LEU A 1 300 ? -17.114 4.274 24.805 1.00 93.25 300 LEU A CA 1
ATOM 2406 C C . LEU A 1 300 ? -16.789 2.780 24.785 1.00 93.25 300 LEU A C 1
ATOM 2408 O O . LEU A 1 300 ? -17.634 1.971 25.151 1.00 93.25 300 LEU A O 1
ATOM 2412 N N . LEU A 1 301 ? -15.555 2.412 24.431 1.00 93.25 301 LEU A N 1
ATOM 2413 C CA . LEU A 1 301 ? -15.110 1.021 24.447 1.00 93.25 301 LEU A CA 1
ATOM 2414 C C . LEU A 1 301 ? -15.218 0.402 25.847 1.00 93.25 301 LEU A C 1
ATOM 2416 O O . LEU A 1 301 ? -15.683 -0.727 25.974 1.00 93.25 301 LEU A O 1
ATOM 2420 N N . LEU A 1 302 ? -14.807 1.125 26.892 1.00 94.44 302 LEU A N 1
ATOM 2421 C CA . LEU A 1 302 ? -14.883 0.640 28.273 1.00 94.44 302 LEU A CA 1
ATOM 2422 C C . LEU A 1 302 ? -16.325 0.552 28.788 1.00 94.44 302 LEU A C 1
ATOM 2424 O O . LEU A 1 302 ? -16.636 -0.370 29.538 1.00 94.44 302 LEU A O 1
ATOM 2428 N N . LEU A 1 303 ? -17.203 1.471 28.377 1.00 90.19 303 LEU A N 1
ATOM 2429 C CA . LEU A 1 303 ? -18.627 1.422 28.718 1.00 90.19 303 LEU A CA 1
ATOM 2430 C C . LEU A 1 303 ? -19.321 0.223 28.064 1.00 90.19 303 LEU A C 1
ATOM 2432 O O . LEU A 1 303 ? -20.006 -0.527 28.753 1.00 90.19 303 LEU A O 1
ATOM 2436 N N . GLU A 1 304 ? -19.094 0.003 26.768 1.00 90.25 304 GLU A N 1
ATOM 2437 C CA . GLU A 1 304 ? -19.630 -1.159 26.049 1.00 90.25 304 GLU A CA 1
ATOM 2438 C C . GLU A 1 304 ? -19.066 -2.469 26.606 1.00 90.25 304 GLU A C 1
ATOM 2440 O O . GLU A 1 304 ? -19.798 -3.433 26.805 1.00 90.25 304 GLU A O 1
ATOM 2445 N N . TYR A 1 305 ? -17.771 -2.504 26.929 1.00 92.06 305 TYR A N 1
ATOM 2446 C CA . TYR A 1 305 ? -17.162 -3.665 27.573 1.00 92.06 305 TYR A CA 1
ATOM 2447 C C . TYR A 1 305 ? -17.799 -3.964 28.937 1.00 92.06 305 TYR A C 1
ATOM 2449 O O . TYR A 1 305 ? -18.107 -5.117 29.228 1.00 92.06 305 TYR A O 1
ATOM 2457 N N . GLY A 1 306 ? -18.042 -2.933 29.753 1.00 88.75 306 GLY A N 1
ATOM 2458 C CA . GLY A 1 306 ? -18.755 -3.073 31.021 1.00 88.75 306 GLY A CA 1
ATOM 2459 C C . GLY A 1 306 ? -20.183 -3.588 30.838 1.00 88.75 306 GLY A C 1
ATOM 2460 O O . GLY A 1 306 ? -20.603 -4.469 31.580 1.00 88.75 306 GLY A O 1
ATOM 2461 N N . TRP A 1 307 ? -20.897 -3.101 29.821 1.00 83.00 307 TRP A N 1
ATOM 2462 C CA . TRP A 1 307 ? -22.252 -3.555 29.504 1.00 83.00 307 TRP A CA 1
ATOM 2463 C C . TRP A 1 307 ? -22.290 -5.020 29.049 1.00 83.00 307 TRP A C 1
ATOM 2465 O O . TRP A 1 307 ? -23.131 -5.781 29.516 1.00 83.00 307 TRP A O 1
ATOM 2475 N N . VAL A 1 308 ? -21.351 -5.453 28.200 1.00 86.25 308 VAL A N 1
ATOM 2476 C CA . VAL A 1 308 ? -21.258 -6.854 27.746 1.00 86.25 308 VAL A CA 1
ATOM 2477 C C . VAL A 1 308 ? -20.957 -7.817 28.900 1.00 86.25 308 VAL A C 1
ATOM 2479 O O . VAL A 1 308 ? -21.414 -8.958 28.870 1.00 86.25 308 VAL A O 1
ATOM 2482 N N . LEU A 1 309 ? -20.194 -7.373 29.903 1.00 87.75 309 LEU A N 1
ATOM 2483 C CA . LEU A 1 309 ? -19.870 -8.170 31.089 1.00 87.75 309 LEU A CA 1
ATOM 2484 C C . LEU A 1 309 ? -20.988 -8.222 32.139 1.00 87.75 309 LEU A C 1
ATOM 2486 O O . LEU A 1 309 ? -20.895 -9.043 33.049 1.00 87.75 309 LEU A O 1
ATOM 2490 N N . ASP A 1 310 ? -21.997 -7.353 32.067 1.00 82.19 310 ASP A N 1
ATOM 2491 C CA . ASP A 1 310 ? -23.070 -7.330 33.060 1.00 82.19 310 ASP A CA 1
ATOM 2492 C C . ASP A 1 310 ? -24.019 -8.520 32.848 1.00 82.19 310 ASP A C 1
ATOM 2494 O O . ASP A 1 310 ? -24.631 -8.680 31.787 1.00 82.19 310 ASP A O 1
ATOM 2498 N N . ASP A 1 311 ? -24.179 -9.356 33.874 1.00 86.88 311 ASP A N 1
ATOM 2499 C CA . ASP A 1 311 ? -25.100 -10.498 33.844 1.00 86.88 311 ASP A CA 1
ATOM 2500 C C . ASP A 1 311 ? -26.556 -10.061 33.593 1.00 86.88 311 ASP A C 1
ATOM 2502 O O . ASP A 1 311 ? -27.351 -10.820 33.038 1.00 86.88 311 ASP A O 1
ATOM 2506 N N . ASN A 1 312 ? -26.906 -8.820 33.949 1.00 79.88 312 ASN A N 1
ATOM 2507 C CA . ASN A 1 312 ? -28.227 -8.237 33.738 1.00 79.88 312 ASN A CA 1
ATOM 2508 C C . ASN A 1 312 ? -28.340 -7.452 32.420 1.00 79.88 312 ASN A C 1
ATOM 2510 O O . ASN A 1 312 ? -29.331 -6.739 32.244 1.00 79.88 312 ASN A O 1
ATOM 2514 N N . ARG A 1 313 ? -27.379 -7.559 31.486 1.00 77.06 313 ARG A N 1
ATOM 2515 C CA . ARG A 1 313 ? -27.355 -6.786 30.221 1.00 77.06 313 ARG A CA 1
ATOM 2516 C C . ARG A 1 313 ? -28.673 -6.822 29.442 1.00 77.06 313 ARG A C 1
ATOM 2518 O O . ARG A 1 313 ? -29.067 -5.811 28.873 1.00 77.06 313 ARG A O 1
ATOM 2525 N N . ASP A 1 314 ? -29.387 -7.949 29.487 1.00 72.81 314 ASP A N 1
ATOM 2526 C CA . ASP A 1 314 ? -30.658 -8.156 28.778 1.00 72.81 314 ASP A CA 1
ATOM 2527 C C . ASP A 1 314 ? -31.818 -7.333 29.391 1.00 72.81 314 ASP A C 1
ATOM 2529 O O . ASP A 1 314 ? -32.896 -7.238 28.813 1.00 72.81 314 ASP A O 1
ATOM 2533 N N . THR A 1 315 ? -31.607 -6.727 30.566 1.00 70.88 315 THR A N 1
ATOM 2534 C CA . THR A 1 315 ? -32.564 -5.845 31.263 1.00 70.88 315 THR A CA 1
ATOM 2535 C C . THR A 1 315 ? -32.128 -4.379 31.291 1.00 70.88 315 THR A C 1
ATOM 2537 O O . THR A 1 315 ? -32.936 -3.496 31.587 1.00 70.88 315 THR A O 1
ATOM 2540 N N . ILE A 1 316 ? -30.860 -4.101 30.968 1.00 67.19 316 ILE A N 1
ATOM 2541 C CA . ILE A 1 316 ? -30.289 -2.754 30.900 1.00 67.19 316 ILE A CA 1
ATOM 2542 C C . ILE A 1 316 ? -30.506 -2.239 29.474 1.00 67.19 316 ILE A C 1
ATOM 2544 O O . ILE A 1 316 ? -29.578 -2.125 28.675 1.00 67.19 316 ILE A O 1
ATOM 2548 N N . GLU A 1 317 ? -31.764 -1.959 29.137 1.00 63.84 317 GLU A N 1
ATOM 2549 C CA . GLU A 1 317 ? -32.121 -1.294 27.886 1.00 63.84 317 GLU A CA 1
ATOM 2550 C C . GLU A 1 317 ? -32.255 0.216 28.090 1.00 63.84 317 GLU A C 1
ATOM 2552 O O . GLU A 1 317 ? -32.789 0.713 29.087 1.00 63.84 317 GLU A O 1
ATOM 2557 N N . TYR A 1 318 ? -31.805 0.972 27.091 1.00 63.81 318 TYR A N 1
ATOM 2558 C CA . TYR A 1 318 ? -32.136 2.384 26.984 1.00 63.81 318 TYR A CA 1
ATOM 2559 C C . TYR A 1 318 ? -33.644 2.519 26.721 1.00 63.81 318 TYR A C 1
ATOM 2561 O O . TYR A 1 318 ? -34.101 2.320 25.601 1.00 63.81 318 TYR A O 1
ATOM 2569 N N . MET A 1 319 ? -34.421 2.878 27.748 1.00 59.00 319 MET A N 1
ATOM 2570 C CA . MET A 1 319 ? -35.887 3.015 27.661 1.00 59.00 319 MET A CA 1
ATOM 2571 C C . MET A 1 319 ? -36.379 4.238 26.857 1.00 59.00 319 MET A C 1
ATOM 2573 O O . MET A 1 319 ? -37.575 4.521 26.830 1.00 59.00 319 MET A O 1
ATOM 2577 N N . GLY A 1 320 ? -35.480 4.994 26.222 1.00 61.78 320 GLY A N 1
ATOM 2578 C CA . GLY A 1 320 ? -35.841 6.130 25.377 1.00 61.78 320 GLY A CA 1
ATOM 2579 C C . GLY A 1 320 ? -36.045 5.716 23.918 1.00 61.78 320 GLY A C 1
ATOM 2580 O O . GLY A 1 320 ? -35.287 4.922 23.369 1.00 61.78 320 GLY A O 1
ATOM 2581 N N . ASP A 1 321 ? -37.009 6.330 23.237 1.00 69.06 321 ASP A N 1
ATOM 2582 C CA . ASP A 1 321 ? -37.227 6.167 21.788 1.00 69.06 321 ASP A CA 1
ATOM 2583 C C . ASP A 1 321 ? -36.140 6.845 20.920 1.00 69.06 321 ASP A C 1
ATOM 2585 O O . ASP A 1 321 ? -36.151 6.760 19.689 1.00 69.06 321 ASP A O 1
ATOM 2589 N N . GLY A 1 322 ? -35.184 7.521 21.564 1.00 63.84 322 GLY A N 1
ATOM 2590 C CA . GLY A 1 322 ? -34.112 8.279 20.930 1.00 63.84 322 GLY A CA 1
ATOM 2591 C C . GLY A 1 322 ? -34.505 9.693 20.489 1.00 63.84 322 GLY A C 1
ATOM 2592 O O . GLY A 1 322 ? -33.628 10.402 19.997 1.00 63.84 322 GLY A O 1
ATOM 2593 N N . GLY A 1 323 ? -35.753 10.133 20.698 1.00 68.62 323 GLY A N 1
ATOM 2594 C CA . GLY A 1 323 ? -36.239 11.477 20.349 1.00 68.62 323 GLY A CA 1
ATOM 2595 C C . GLY A 1 323 ? -35.633 12.602 21.202 1.00 68.62 323 GLY A C 1
ATOM 2596 O O . GLY A 1 323 ? -35.563 13.753 20.775 1.00 68.62 323 GLY A O 1
ATOM 2597 N N . GLU A 1 324 ? -35.097 12.269 22.378 1.00 67.31 324 GLU A N 1
ATOM 2598 C CA . GLU A 1 324 ? -34.301 13.165 23.237 1.00 67.31 324 GLU A CA 1
ATOM 2599 C C . GLU A 1 324 ? -33.087 13.758 22.486 1.00 67.31 324 GLU A C 1
ATOM 2601 O O . GLU A 1 324 ? -32.705 14.910 22.700 1.00 67.31 324 GLU A O 1
ATOM 2606 N N . LEU A 1 325 ? -32.496 12.989 21.559 1.00 62.84 325 LEU A N 1
ATOM 2607 C CA . LEU A 1 325 ? -31.341 13.407 20.756 1.00 62.84 325 LEU A CA 1
ATOM 2608 C C . LEU A 1 325 ? -31.719 14.356 19.612 1.00 62.84 325 LEU A C 1
ATOM 2610 O O . LEU A 1 325 ? -30.864 15.116 19.158 1.00 62.84 325 LEU A O 1
ATOM 2614 N N . ASP A 1 326 ? -32.979 14.371 19.172 1.00 64.00 326 ASP A N 1
ATOM 2615 C CA . ASP A 1 326 ? -33.426 15.250 18.084 1.00 64.00 326 ASP A CA 1
ATOM 2616 C C . ASP A 1 326 ? -33.375 16.730 18.500 1.00 64.00 326 ASP A C 1
ATOM 2618 O O . ASP A 1 326 ? -33.100 17.604 17.676 1.00 64.00 326 ASP A O 1
ATOM 2622 N N . ARG A 1 327 ? -33.528 17.026 19.801 1.00 60.06 327 ARG A N 1
ATOM 2623 C CA . ARG A 1 327 ? -33.358 18.389 20.340 1.00 60.06 327 ARG A CA 1
ATOM 2624 C C . ARG A 1 327 ? -31.916 18.892 20.263 1.00 60.06 327 ARG A C 1
ATOM 2626 O O . ARG A 1 327 ? -31.713 20.095 20.142 1.00 60.06 327 ARG A O 1
ATOM 2633 N N . PHE A 1 328 ? -30.929 17.997 20.308 1.00 57.06 328 PHE A N 1
ATOM 2634 C CA . PHE A 1 328 ? -29.510 18.362 20.236 1.00 57.06 328 PHE A CA 1
ATOM 2635 C C . PHE A 1 328 ? -29.022 18.574 18.798 1.00 57.06 328 PHE A C 1
ATOM 2637 O O . PHE A 1 328 ? -28.134 19.392 18.574 1.00 57.06 328 PHE A O 1
ATOM 2644 N N . VAL A 1 329 ? -29.618 17.886 17.819 1.00 54.16 329 VAL A N 1
ATOM 2645 C CA . VAL A 1 329 ? -29.268 18.030 16.392 1.00 54.16 329 VAL A CA 1
ATOM 2646 C C . VAL A 1 329 ? -29.837 19.322 15.792 1.00 54.16 329 VAL A C 1
ATOM 2648 O O . VAL A 1 329 ? -29.259 19.877 14.869 1.00 54.16 329 VAL A O 1
ATOM 2651 N N . LEU A 1 330 ? -30.938 19.847 16.335 1.00 49.72 330 LEU A N 1
ATOM 2652 C CA . LEU A 1 330 ? -31.585 21.069 15.836 1.00 49.72 330 LEU A CA 1
ATOM 2653 C C . LEU A 1 330 ? -30.934 22.380 16.318 1.00 49.72 330 LEU A C 1
ATOM 2655 O O . LEU A 1 330 ? -31.455 23.454 16.020 1.00 49.72 330 LEU A O 1
ATOM 2659 N N . HIS A 1 331 ? -29.853 22.324 17.099 1.00 48.22 331 HIS A N 1
ATOM 2660 C CA . HIS A 1 331 ? -29.164 23.507 17.643 1.00 48.22 331 HIS A CA 1
ATOM 2661 C C . HIS A 1 331 ? -27.685 23.616 17.228 1.00 48.22 331 HIS A C 1
ATOM 2663 O O . HIS A 1 331 ? -26.983 24.481 17.754 1.00 48.22 331 HIS A O 1
ATOM 2669 N N . TYR A 1 332 ? -27.229 22.795 16.273 1.00 39.50 332 TYR A N 1
ATOM 2670 C CA . TYR A 1 332 ? -25.893 22.882 15.670 1.00 39.50 332 TYR A CA 1
ATOM 2671 C C . TYR A 1 332 ? -25.937 22.884 14.145 1.00 39.50 332 TYR A C 1
ATOM 2673 O O . TYR A 1 332 ? -26.634 22.016 13.572 1.00 39.50 332 TYR A O 1
#

Radius of gyration: 25.91 Å; chains: 1; bounding box: 62×63×63 Å

Secondary structure (DSSP, 8-state):
-THHHHTT-HHHH-TT---TTS-S---------TTS-HHHHHGGGS-TTSTTT-SS--HHHHHHTTB-TTSS-BS-HHHHH-GGGS-TT--PPP------------S--------------GGGSHHHHHHHHHTT-S----EEEEEE-TTS-EEEEEEE-HHHHHHHH----BS--SS--TTT-GGGTTT--B-----HHHHTTSS------SS--TTGGG--BTTTB--------TTSHHHHHHHHHHHHH------TT--SS-----HHHHHHHHHHHHHHHHHHS-HHHHHHHHHHHHHHHHHHH-TTGGG----S-SGGGHHHHTT-

Sequence (332 aa):
MIGYFTKHKFHLLNLTEARDDWDEQVEPQWFSSPGHQFMGVVKTACPPESPARATNMTIGDADQLYKTYIKGFVRNFNLSTDLCTTPATTTTPTPTCDGETKPTPSSGAAFPLAASSQQITGKRLHRQRLVLLTNATLNYEKTSILSKNAQDTYKPTIHFNASSFAHHHFNFGFTEFWPCEPSHCPFYNGVLGVKPPISLTEQLKSKYLVDATIFREWHDSRLFACRHVVPLDNRVPLDNWYDDLYSLMAYFIGTGKLSKNEQEGYMPSHDFEARMIASQSRDRAKKVLRDEDIEVYMLLLLLEYGWVLDDNRDTIEYMGDGGELDRFVLHY